Protein AF-A0A8C6UWL5-F1 (afdb_monomer_lite)

Sequence (274 aa):
MFKSWIAEKDANSVTSSLRKSNLDKRLLELFPPSKQSADHFCKFFTEAGLKELADFLRVQQSLGTRKELQKELQERLDQNMPIKEIVAYVKEEMKRNQLQEPVVMGLLWTCLMNAVEWNKKEELVAEQALKHLKHYAPLLAVFSSQGQSELGLLLKVQDYCYDNIHFIKAFSKIVVLFYKADVLSEEAILKWYKEAHSAKGKSIFLEQMSKFVEWLQNAEEAEETWLAAFSLLSSSETVHRLLGLSLFQSVVSCTVQLLHLPLPPVQLPNRRAH

InterPro domains:
  IPR003307 W2 domain [PF02020] (150-224)
  IPR003307 W2 domain [PS51363] (59-226)
  IPR003307 W2 domain [SM00515] (137-222)
  IPR016024 Armadillo-type fold [SSF48371] (66-220)
  IPR043510 5MP1/2, W2 domain [cd11560] (29-221)
  IPR051245 eIF5-mimic translation initiation regulator [PTHR14208] (1-224)
  IPR057397 5MP1/2-like, HEAT domain [PF25504] (1-65)

Structure (mmCIF, N/CA/C/O backbone):
data_AF-A0A8C6UWL5-F1
#
_entry.id   AF-A0A8C6UWL5-F1
#
loop_
_atom_site.group_PDB
_atom_site.id
_atom_site.type_symbol
_atom_site.label_atom_id
_atom_site.label_alt_id
_atom_site.label_comp_id
_atom_site.label_asym_id
_atom_site.label_entity_id
_atom_site.label_seq_id
_atom_site.pdbx_PDB_ins_code
_atom_site.Cartn_x
_atom_site.Cartn_y
_atom_site.Cartn_z
_atom_site.occupancy
_atom_site.B_iso_or_equiv
_atom_site.auth_seq_id
_atom_site.auth_comp_id
_atom_site.auth_asym_id
_atom_site.auth_atom_id
_atom_site.pdbx_PDB_model_num
ATOM 1 N N . MET A 1 1 ? -17.907 9.052 36.162 1.00 84.50 1 MET A N 1
ATOM 2 C CA . MET A 1 1 ? -16.455 8.796 36.061 1.00 84.50 1 MET A CA 1
ATOM 3 C C . MET A 1 1 ? -15.877 9.342 34.756 1.00 84.50 1 MET A C 1
ATOM 5 O O . MET A 1 1 ? -15.253 10.386 34.835 1.00 84.50 1 MET A O 1
ATOM 9 N N . PHE A 1 2 ? -16.136 8.759 33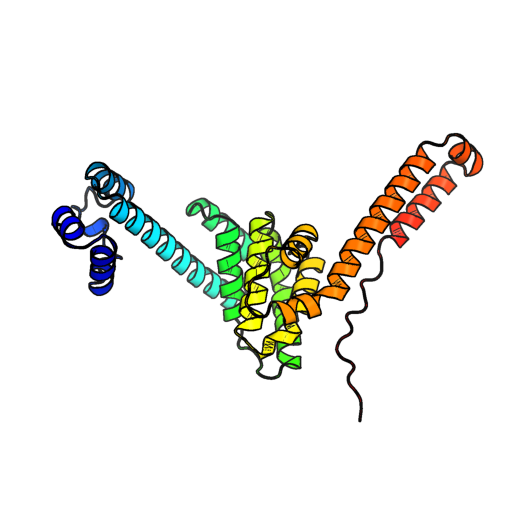.572 1.00 88.25 2 PHE A N 1
ATOM 10 C CA . PHE A 1 2 ? -15.529 9.252 32.316 1.00 88.25 2 PHE A CA 1
ATOM 11 C C . PHE A 1 2 ? -15.804 10.734 32.012 1.00 88.25 2 PHE A C 1
ATOM 13 O O . PHE A 1 2 ? -14.875 11.444 31.654 1.00 88.25 2 PHE A O 1
ATOM 20 N N . LYS A 1 3 ? -17.034 11.224 32.238 1.00 87.38 3 LYS A N 1
ATOM 21 C CA . LYS A 1 3 ? -17.360 12.660 32.116 1.00 87.38 3 LYS A CA 1
ATOM 22 C C . LYS A 1 3 ? -16.456 13.546 32.979 1.00 87.38 3 LYS A C 1
ATOM 24 O O . LYS A 1 3 ? -15.891 14.506 32.479 1.00 87.38 3 LYS A O 1
ATOM 29 N N . SER A 1 4 ? -16.309 13.193 34.256 1.00 88.50 4 SER A N 1
ATOM 30 C CA . SER A 1 4 ? -15.476 13.927 35.215 1.00 88.50 4 SER A CA 1
ATOM 31 C C . SER A 1 4 ? -14.000 13.894 34.816 1.00 88.50 4 SER A C 1
ATOM 33 O O . SER A 1 4 ? -13.352 14.928 34.811 1.00 88.50 4 SER A O 1
ATOM 35 N N . TRP A 1 5 ? -13.490 12.735 34.388 1.00 90.00 5 TRP A N 1
ATOM 36 C CA . TRP A 1 5 ? -12.096 12.608 33.955 1.00 90.00 5 TRP A CA 1
ATOM 37 C C . TRP A 1 5 ? -11.809 13.458 32.709 1.00 90.00 5 TRP A C 1
ATOM 39 O O . TRP A 1 5 ? -10.829 14.196 32.688 1.00 90.00 5 TRP A O 1
ATOM 49 N N . ILE A 1 6 ? -12.669 13.409 31.685 1.00 89.56 6 ILE A N 1
ATOM 50 C CA . ILE A 1 6 ? -12.475 14.239 30.486 1.00 89.56 6 ILE A CA 1
ATOM 51 C C . ILE A 1 6 ? -12.557 15.732 30.830 1.00 89.56 6 ILE A C 1
ATOM 53 O O . ILE A 1 6 ? -11.780 16.502 30.281 1.00 89.56 6 ILE A O 1
ATOM 57 N N . ALA A 1 7 ? -13.436 16.132 31.753 1.00 88.06 7 ALA A N 1
ATOM 58 C CA . ALA A 1 7 ? -13.541 17.523 32.193 1.00 88.06 7 ALA A CA 1
ATOM 59 C C . ALA A 1 7 ? -12.308 18.014 32.979 1.00 88.06 7 ALA A C 1
ATOM 61 O O . ALA A 1 7 ? -11.938 19.176 32.861 1.00 88.06 7 ALA A O 1
ATOM 62 N N . GLU A 1 8 ? -11.678 17.150 33.780 1.00 90.69 8 GLU A N 1
ATOM 63 C CA . GLU A 1 8 ? -10.485 17.490 34.575 1.00 90.69 8 GLU A CA 1
ATOM 64 C C . GLU A 1 8 ? -9.177 17.424 33.777 1.00 90.69 8 GLU A C 1
ATOM 66 O O . GLU A 1 8 ? -8.206 18.102 34.112 1.00 90.69 8 GLU A O 1
ATOM 71 N N . LYS A 1 9 ? -9.124 16.563 32.758 1.00 89.44 9 LYS A N 1
ATOM 72 C CA . LYS A 1 9 ? -7.965 16.389 31.880 1.00 89.44 9 LYS A CA 1
ATOM 73 C C . LYS A 1 9 ? -8.399 16.559 30.430 1.00 89.44 9 LYS A C 1
ATOM 75 O O . LYS A 1 9 ? -8.623 17.674 29.982 1.00 89.44 9 LYS A O 1
ATOM 80 N N . ASP A 1 10 ? -8.505 15.449 29.708 1.00 88.81 10 ASP A N 1
ATOM 81 C CA . ASP A 1 10 ? -8.926 15.390 28.316 1.00 88.81 10 ASP A CA 1
ATOM 82 C C . ASP A 1 10 ? -9.204 13.926 27.908 1.00 88.81 10 ASP A C 1
ATOM 84 O O . ASP A 1 10 ? -8.913 12.970 28.643 1.00 88.81 10 ASP A O 1
ATOM 88 N N . ALA A 1 11 ? -9.748 13.734 26.705 1.00 86.69 11 ALA A N 1
ATOM 89 C CA . ALA A 1 11 ? -10.053 12.414 26.153 1.00 86.69 11 ALA A CA 1
ATOM 90 C C . ALA A 1 11 ? -8.805 11.546 25.872 1.00 86.69 11 ALA A C 1
ATOM 92 O O . ALA A 1 11 ? -8.859 10.315 25.991 1.00 86.69 11 ALA A O 1
ATOM 93 N N . ASN A 1 12 ? -7.660 12.150 25.543 1.00 89.06 12 ASN A N 1
ATOM 94 C CA . ASN A 1 12 ? -6.408 11.426 25.307 1.00 89.06 12 ASN A CA 1
ATOM 95 C C . ASN A 1 12 ? -5.867 10.814 26.603 1.00 89.06 12 ASN A C 1
ATOM 97 O O . ASN A 1 12 ? -5.362 9.688 26.579 1.00 89.06 12 ASN A O 1
ATOM 101 N N . SER A 1 13 ? -6.024 11.488 27.746 1.00 92.44 13 SER A N 1
ATOM 102 C CA . SER A 1 13 ? -5.675 10.939 29.059 1.00 92.44 13 SER A CA 1
ATOM 103 C C . SER A 1 13 ? -6.498 9.688 29.382 1.00 92.44 13 SER A C 1
ATOM 105 O O . SER A 1 13 ? -5.942 8.734 29.938 1.00 92.44 13 SER A O 1
ATOM 107 N N . VAL A 1 14 ? -7.785 9.660 29.019 1.00 89.81 14 VAL A N 1
ATOM 108 C CA . VAL A 1 14 ? -8.668 8.501 29.238 1.00 89.81 14 VAL A CA 1
ATOM 109 C C . VAL A 1 14 ? -8.276 7.346 28.320 1.00 89.81 14 VAL A C 1
ATOM 111 O O . VAL A 1 14 ? -7.972 6.256 28.801 1.00 89.81 14 VAL A O 1
ATOM 114 N N . THR A 1 15 ? -8.206 7.579 27.007 1.00 89.00 15 THR A N 1
ATOM 115 C CA . THR A 1 15 ? -7.862 6.528 26.028 1.00 89.00 15 THR A CA 1
ATOM 116 C C . THR A 1 15 ? -6.455 5.965 26.245 1.00 89.00 15 THR A C 1
ATOM 118 O O . THR A 1 15 ? -6.226 4.767 26.086 1.00 89.00 15 THR A O 1
ATOM 121 N N . SER A 1 16 ? -5.501 6.792 26.678 1.00 90.00 16 SER A N 1
ATOM 122 C CA . SER A 1 16 ? -4.154 6.336 27.043 1.00 90.00 16 SER A CA 1
ATOM 123 C C . SER A 1 16 ? -4.149 5.476 28.303 1.00 90.00 16 SER A C 1
ATOM 125 O O . SER A 1 16 ? -3.426 4.485 28.357 1.00 90.00 16 SER A O 1
ATOM 127 N N . SER A 1 17 ? -4.973 5.809 29.297 1.00 91.81 17 SER A N 1
ATOM 128 C CA . SER A 1 17 ? -5.111 4.996 30.510 1.00 91.81 17 SER A CA 1
ATOM 129 C C . SER A 1 17 ? -5.780 3.654 30.219 1.00 91.81 17 SER A C 1
ATOM 131 O O . SER A 1 17 ? -5.303 2.634 30.705 1.00 91.81 17 SER A O 1
ATOM 133 N N . LEU A 1 18 ? -6.808 3.638 29.362 1.00 89.88 18 LEU A N 1
ATOM 134 C CA . LEU A 1 18 ? -7.475 2.414 28.901 1.00 89.88 18 LEU A CA 1
ATOM 135 C C . LEU A 1 18 ? -6.513 1.467 28.171 1.00 89.88 18 LEU A C 1
ATOM 137 O O . LEU A 1 18 ? -6.552 0.261 28.397 1.00 89.88 18 LEU A O 1
ATOM 141 N N . ARG A 1 19 ? -5.611 2.010 27.343 1.00 89.44 19 ARG A N 1
ATOM 142 C CA . ARG A 1 19 ? -4.540 1.226 26.705 1.00 89.44 19 ARG A CA 1
ATOM 143 C C . ARG A 1 19 ? -3.552 0.666 27.725 1.00 89.44 19 ARG A C 1
ATOM 145 O O . ARG A 1 19 ? -3.230 -0.515 27.680 1.00 89.44 19 ARG A O 1
ATOM 152 N N . LYS A 1 20 ? -3.093 1.487 28.677 1.00 91.56 20 LYS A N 1
ATOM 153 C CA . LYS A 1 20 ? -2.148 1.053 29.726 1.00 91.56 20 LYS A CA 1
ATOM 154 C C . LYS A 1 20 ? -2.711 -0.065 30.606 1.00 91.56 20 LYS A C 1
ATOM 156 O O . LYS A 1 20 ? -1.945 -0.893 31.084 1.00 91.56 20 LYS A O 1
ATOM 161 N N . SER A 1 21 ? -4.025 -0.095 30.810 1.00 89.69 21 SER A N 1
ATOM 162 C CA . SER A 1 21 ? -4.706 -1.137 31.582 1.00 89.69 21 SER A CA 1
ATOM 163 C C . SER A 1 21 ? -5.197 -2.324 30.745 1.00 89.69 21 SER A C 1
ATOM 165 O O . SER A 1 21 ? -5.854 -3.204 31.297 1.00 89.69 21 SER A O 1
ATOM 167 N N . ASN A 1 22 ? -4.888 -2.383 29.441 1.00 85.62 22 ASN A N 1
ATOM 168 C CA . ASN A 1 22 ? -5.392 -3.393 28.496 1.00 85.62 22 ASN A CA 1
ATOM 169 C C . ASN A 1 22 ? -6.934 -3.488 28.429 1.00 85.62 22 ASN A C 1
ATOM 171 O O . ASN A 1 22 ? -7.488 -4.529 28.065 1.00 85.62 22 ASN A O 1
ATOM 175 N N . LEU A 1 23 ? -7.644 -2.415 28.793 1.00 87.69 23 LEU A N 1
ATOM 176 C CA . LEU A 1 23 ? -9.106 -2.332 28.697 1.00 87.69 23 LEU A CA 1
ATOM 177 C C . LEU A 1 23 ? -9.578 -1.844 27.324 1.00 87.69 23 LEU A C 1
ATOM 179 O O . LEU A 1 23 ? -10.746 -2.006 26.988 1.00 87.69 23 LEU A O 1
ATOM 183 N N . ASP A 1 24 ? -8.681 -1.292 26.512 1.00 85.31 24 ASP A N 1
ATOM 184 C CA . ASP A 1 24 ? -8.927 -0.868 25.131 1.00 85.31 24 ASP A CA 1
ATOM 185 C C . ASP A 1 24 ? -9.473 -1.991 24.232 1.00 85.31 24 ASP A C 1
ATOM 187 O O . ASP A 1 24 ? -10.304 -1.735 23.363 1.00 85.31 24 ASP A O 1
ATOM 191 N N . LYS A 1 25 ? -9.074 -3.242 24.485 1.00 83.81 25 LYS A N 1
ATOM 192 C CA . LYS A 1 25 ? -9.569 -4.431 23.765 1.00 83.81 25 LYS A CA 1
ATOM 193 C C . LYS A 1 25 ? -10.866 -5.008 24.333 1.00 83.81 25 LYS A C 1
ATOM 195 O O . LYS A 1 25 ? -11.489 -5.853 23.702 1.00 83.81 25 LYS A O 1
ATOM 200 N N . ARG A 1 26 ? -11.255 -4.572 25.532 1.00 87.19 26 ARG A N 1
ATOM 201 C CA . ARG A 1 26 ? -12.367 -5.118 26.328 1.00 87.19 26 ARG A CA 1
ATOM 202 C C . ARG A 1 26 ? -13.404 -4.044 26.656 1.00 87.19 26 ARG A C 1
ATOM 204 O O . ARG A 1 26 ? -14.172 -4.183 27.598 1.00 87.19 26 ARG A O 1
ATOM 211 N N . LEU A 1 27 ? -13.450 -2.962 25.876 1.00 87.06 27 LEU A N 1
ATOM 212 C CA . LEU A 1 27 ? -14.331 -1.815 26.126 1.00 87.06 27 LEU A CA 1
ATOM 213 C C . LEU A 1 27 ? -15.808 -2.199 26.196 1.00 87.06 27 LEU A C 1
ATOM 215 O O . LEU A 1 27 ? -16.560 -1.620 26.976 1.00 87.06 27 LEU A O 1
ATOM 219 N N . LEU A 1 28 ? -16.226 -3.187 25.403 1.00 89.38 28 LEU A N 1
ATOM 220 C CA . LEU A 1 28 ? -17.602 -3.673 25.434 1.00 89.38 28 LEU A CA 1
ATOM 221 C C . LEU A 1 28 ? -17.953 -4.313 26.784 1.00 89.38 28 LEU A C 1
ATOM 223 O O . LEU A 1 28 ? -19.100 -4.222 27.206 1.00 89.38 28 LEU A O 1
ATOM 227 N N . GLU A 1 29 ? -16.973 -4.859 27.508 1.00 90.69 29 GLU A N 1
ATOM 228 C CA . GLU A 1 29 ? -17.169 -5.484 28.821 1.00 90.69 29 GLU A CA 1
ATOM 229 C C . GLU A 1 29 ? -17.483 -4.487 29.941 1.00 90.69 29 GLU A C 1
ATOM 231 O O . GLU A 1 29 ? -17.875 -4.886 31.034 1.00 90.69 29 GLU A O 1
ATOM 236 N N . LEU A 1 30 ? -17.384 -3.181 29.664 1.00 86.94 30 LEU A N 1
ATOM 237 C CA . LEU A 1 30 ? -17.896 -2.138 30.555 1.00 86.94 30 LEU A CA 1
ATOM 238 C C . LEU A 1 30 ? -19.431 -2.171 30.668 1.00 86.94 30 LEU A C 1
ATOM 240 O O . LEU A 1 30 ? -19.990 -1.550 31.573 1.00 86.94 30 LEU A O 1
ATOM 244 N N . PHE A 1 31 ? -20.112 -2.878 29.760 1.00 89.38 31 PHE A N 1
ATOM 245 C CA . PHE A 1 31 ? -21.557 -3.082 29.776 1.00 89.38 31 PHE A CA 1
ATOM 246 C C . PHE A 1 31 ? -21.935 -4.511 30.193 1.00 89.38 31 PHE A C 1
ATOM 248 O O . PHE A 1 31 ? -21.167 -5.454 29.975 1.00 89.38 31 PHE A O 1
ATOM 255 N N . PRO A 1 32 ? -23.154 -4.709 30.734 1.00 90.12 32 PRO A N 1
ATOM 256 C CA . PRO A 1 32 ? -23.702 -6.043 30.968 1.00 90.12 32 PRO A CA 1
ATOM 257 C C . PRO A 1 32 ? -23.708 -6.890 29.683 1.00 90.12 32 PRO A C 1
ATOM 259 O O . PRO A 1 32 ? -23.939 -6.318 28.615 1.00 90.12 32 PRO A O 1
ATOM 262 N N . PRO A 1 33 ? -23.555 -8.230 29.762 1.00 88.19 33 PRO A N 1
ATOM 263 C CA . PRO A 1 33 ? -23.473 -9.125 28.597 1.00 88.19 33 PRO A CA 1
ATOM 264 C C . PRO A 1 33 ? -24.571 -8.920 27.544 1.00 88.19 33 PRO A C 1
ATOM 266 O O . PRO A 1 33 ? -24.305 -8.966 26.348 1.00 88.19 33 PRO A O 1
ATOM 269 N N . SER A 1 34 ? -25.796 -8.599 27.972 1.00 89.94 34 SER A N 1
ATOM 270 C CA . SER A 1 34 ? -26.941 -8.341 27.086 1.00 89.94 34 SER A CA 1
ATOM 271 C C . SER A 1 34 ? -26.830 -7.065 26.239 1.00 89.94 34 SER A C 1
ATOM 273 O O . SER A 1 34 ? -27.659 -6.844 25.360 1.00 89.94 34 SER A O 1
ATOM 275 N N . LYS A 1 35 ? -25.837 -6.207 26.504 1.00 89.69 35 LYS A N 1
ATOM 276 C CA . LYS A 1 35 ? -25.644 -4.893 25.868 1.00 89.69 35 LYS A CA 1
ATOM 277 C C . LYS A 1 35 ? -24.226 -4.680 25.325 1.00 89.69 35 LYS A C 1
ATOM 279 O O . LYS A 1 35 ? -23.860 -3.551 24.995 1.00 89.69 35 LYS A O 1
ATOM 284 N N . GLN A 1 36 ? -23.423 -5.740 25.222 1.00 89.88 36 GLN A N 1
ATOM 285 C CA . GLN A 1 36 ? -22.050 -5.681 24.710 1.00 89.88 36 GLN A CA 1
ATOM 286 C C . GLN A 1 36 ? -22.024 -5.642 23.176 1.00 89.88 36 GLN A C 1
ATOM 288 O O . GLN A 1 36 ? -21.514 -6.546 22.522 1.00 89.88 36 GLN A O 1
ATOM 293 N N . SER A 1 37 ? -22.590 -4.590 22.586 1.00 89.56 37 SER A N 1
ATOM 294 C CA . SER A 1 37 ? -22.512 -4.344 21.146 1.00 89.56 37 SER A CA 1
ATOM 295 C C . SER A 1 37 ? -21.848 -3.005 20.851 1.00 89.56 37 SER A C 1
ATOM 297 O O . SER A 1 37 ? -21.982 -2.040 21.611 1.00 89.56 37 SER A O 1
ATOM 299 N N . ALA A 1 38 ? -21.134 -2.945 19.725 1.00 87.62 38 ALA A N 1
ATOM 300 C CA . ALA A 1 38 ? -20.483 -1.721 19.267 1.00 87.62 38 ALA A CA 1
ATOM 301 C C . ALA A 1 38 ? -21.493 -0.585 19.078 1.00 87.62 38 ALA A C 1
ATOM 303 O O . ALA A 1 38 ? -21.241 0.544 19.494 1.00 87.62 38 ALA A O 1
ATOM 304 N N . ASP A 1 39 ? -22.663 -0.910 18.526 1.00 90.19 39 ASP A N 1
ATOM 305 C CA . ASP A 1 39 ? -23.747 0.044 18.316 1.00 90.19 39 ASP A CA 1
ATOM 306 C C . ASP A 1 39 ? -24.284 0.597 19.630 1.00 90.19 39 ASP A C 1
ATOM 308 O O . ASP A 1 39 ? -24.459 1.809 19.756 1.00 90.19 39 ASP A O 1
ATOM 312 N N . HIS A 1 40 ? -24.517 -0.264 20.625 1.00 92.12 40 HIS A N 1
ATOM 313 C CA . HIS A 1 40 ? -24.983 0.180 21.933 1.00 92.12 40 HIS A CA 1
ATOM 314 C C . HIS A 1 40 ? -23.937 1.064 22.617 1.00 92.12 40 HIS A C 1
ATOM 316 O O . HIS A 1 40 ? -24.275 2.144 23.097 1.00 92.12 40 HIS A O 1
ATOM 322 N N . PHE A 1 41 ? -22.666 0.648 22.609 1.00 92.81 41 PHE A N 1
ATOM 323 C CA . PHE A 1 41 ? -21.564 1.435 23.162 1.00 92.81 41 PHE A CA 1
ATOM 324 C C . PHE A 1 41 ? -21.485 2.815 22.496 1.00 92.81 41 PHE A C 1
ATOM 326 O O . PHE A 1 41 ? -21.462 3.837 23.183 1.00 92.81 41 PHE A O 1
ATOM 333 N N . CYS A 1 42 ? -21.483 2.857 21.159 1.00 91.75 42 CYS A N 1
ATOM 334 C CA . CYS A 1 42 ? -21.381 4.103 20.408 1.00 91.75 42 CYS A CA 1
ATOM 335 C C . CYS A 1 42 ? -22.567 5.027 20.684 1.00 91.75 42 CYS A C 1
ATOM 337 O O . CYS A 1 42 ? -22.351 6.212 20.930 1.00 91.75 42 CYS A O 1
ATOM 339 N N . LYS A 1 43 ? -23.799 4.502 20.680 1.00 93.56 43 LYS A N 1
ATOM 340 C CA . LYS A 1 43 ? -25.004 5.288 20.983 1.00 93.56 43 LYS A CA 1
ATOM 341 C C . LYS A 1 43 ? -24.950 5.850 22.399 1.00 93.56 43 LYS A C 1
ATOM 343 O O . LYS A 1 43 ? -25.024 7.063 22.564 1.00 93.56 43 LYS A O 1
ATOM 348 N N . PHE A 1 44 ? -24.697 4.997 23.392 1.00 93.50 44 PHE A N 1
ATOM 349 C CA . PHE A 1 44 ? -24.649 5.388 24.800 1.00 93.50 44 PHE A CA 1
ATOM 350 C C . PHE A 1 44 ? -23.633 6.505 25.066 1.00 93.50 44 PHE A C 1
ATOM 352 O O . PHE A 1 44 ? -23.961 7.516 25.685 1.00 93.50 44 PHE A O 1
ATOM 359 N N . PHE A 1 45 ? -22.392 6.348 24.591 1.00 92.19 45 PHE A N 1
ATOM 360 C CA . PHE A 1 45 ? -21.352 7.351 24.820 1.00 92.19 45 PHE A CA 1
ATOM 361 C C . PHE A 1 45 ? -21.570 8.624 23.993 1.00 92.19 45 PHE A C 1
ATOM 363 O O . PHE A 1 45 ? -21.291 9.712 24.491 1.00 92.19 45 PHE A O 1
ATOM 370 N N . THR A 1 46 ? -22.134 8.527 22.785 1.00 93.31 46 THR A N 1
ATOM 371 C CA . THR A 1 46 ? -22.469 9.710 21.971 1.00 93.31 46 THR A CA 1
ATOM 372 C C . THR A 1 46 ? -23.587 10.535 22.609 1.00 93.31 46 THR A C 1
ATOM 374 O O . THR A 1 46 ? -23.426 11.740 22.780 1.00 93.31 46 THR A O 1
ATOM 377 N N . GLU A 1 47 ? -24.679 9.896 23.035 1.00 94.12 47 GLU A N 1
ATOM 378 C CA . GLU A 1 47 ? -25.800 10.548 23.735 1.00 94.12 47 GLU A CA 1
ATOM 379 C C . GLU A 1 47 ? -25.366 11.142 25.081 1.00 94.12 47 GLU A C 1
ATOM 381 O O . GLU A 1 47 ? -25.872 12.174 25.519 1.00 94.12 47 GLU A O 1
ATOM 386 N N . ALA A 1 48 ? -24.368 10.534 25.723 1.00 90.88 48 ALA A N 1
ATOM 387 C CA . ALA A 1 48 ? -23.761 11.071 26.928 1.00 90.88 48 ALA A CA 1
ATOM 388 C C . ALA A 1 48 ? -22.835 12.279 26.676 1.00 90.88 48 ALA A C 1
ATOM 390 O O . ALA A 1 48 ? -22.363 12.852 27.657 1.00 90.88 48 ALA A O 1
ATOM 391 N N . GLY A 1 49 ? -22.572 12.683 25.429 1.00 90.00 49 GLY A N 1
ATOM 392 C CA . GLY A 1 49 ? -21.643 13.770 25.094 1.00 90.00 49 GLY A CA 1
ATOM 393 C C . GLY A 1 49 ? -20.164 13.369 25.164 1.00 90.00 49 GLY A C 1
ATOM 394 O O . GLY A 1 49 ? -19.316 14.213 25.412 1.00 90.00 49 GLY A O 1
ATOM 395 N N . LEU A 1 50 ? -19.861 12.079 25.000 1.00 90.50 50 LEU A N 1
ATOM 396 C CA . LEU A 1 50 ? -18.519 11.483 25.055 1.00 90.50 50 LEU A CA 1
ATOM 397 C C . LEU A 1 50 ? -18.186 10.795 23.721 1.00 90.50 50 LEU A C 1
ATOM 399 O O . LEU A 1 50 ? -17.830 9.611 23.679 1.00 90.50 50 LEU A O 1
ATOM 403 N N . LYS A 1 51 ? -18.359 11.518 22.610 1.00 90.94 51 LYS A N 1
ATOM 404 C CA . LYS A 1 51 ? -18.181 10.982 21.251 1.00 90.94 51 LYS A CA 1
ATOM 405 C C . LYS A 1 51 ? -16.770 10.426 21.029 1.00 90.94 51 LYS A C 1
ATOM 407 O O . LYS A 1 51 ? -16.609 9.424 20.341 1.00 90.94 51 LYS A O 1
ATOM 412 N N . GLU A 1 52 ? -15.766 10.996 21.682 1.00 89.88 52 GLU A N 1
ATOM 413 C CA . GLU A 1 52 ? -14.365 10.584 21.605 1.00 89.88 52 GLU A CA 1
ATOM 414 C C . GLU A 1 52 ? -14.166 9.121 22.025 1.00 89.88 52 GLU A C 1
ATOM 416 O O . GLU A 1 52 ? -13.327 8.423 21.459 1.00 89.88 52 GLU A O 1
ATOM 421 N N . LEU A 1 53 ? -14.955 8.624 22.986 1.00 90.25 53 LEU A N 1
ATOM 422 C CA . LEU A 1 53 ? -14.910 7.218 23.398 1.00 90.25 53 LEU A CA 1
ATOM 423 C C . LEU A 1 53 ? -15.585 6.297 22.377 1.00 90.25 53 LEU A C 1
ATOM 425 O O . LEU A 1 53 ? -15.097 5.190 22.142 1.00 90.25 53 LEU A O 1
ATOM 429 N N . ALA A 1 54 ? -16.677 6.744 21.754 1.00 90.25 54 ALA A N 1
ATOM 430 C CA . ALA A 1 54 ? -17.323 6.009 20.669 1.00 90.25 54 ALA A CA 1
ATOM 431 C C . ALA A 1 54 ? -16.394 5.899 19.447 1.00 90.25 54 ALA A C 1
ATOM 433 O O . ALA A 1 54 ? -16.207 4.812 18.897 1.00 90.25 54 ALA A O 1
ATOM 434 N N . ASP A 1 55 ? -15.747 7.003 19.073 1.00 90.44 55 ASP A N 1
ATOM 435 C CA . ASP A 1 55 ? -14.767 7.040 17.989 1.00 90.44 55 ASP A CA 1
ATOM 436 C C . ASP A 1 55 ? -13.535 6.186 18.329 1.00 90.44 55 ASP A C 1
ATOM 438 O O . ASP A 1 55 ? -13.058 5.426 17.484 1.00 90.44 55 ASP A O 1
ATOM 442 N N . PHE A 1 56 ? -13.072 6.209 19.585 1.00 89.88 56 PHE A N 1
ATOM 443 C CA . PHE A 1 56 ? -11.990 5.340 20.050 1.00 89.88 56 PHE A CA 1
ATOM 444 C C . PHE A 1 56 ? -12.316 3.851 19.876 1.00 89.88 56 PHE A C 1
ATOM 446 O O . PHE A 1 56 ? -11.481 3.116 19.346 1.00 89.88 56 PHE A O 1
ATOM 453 N N . LEU A 1 57 ? -13.520 3.402 20.256 1.00 89.75 57 LEU A N 1
ATOM 454 C CA . LEU A 1 57 ? -13.939 2.010 20.056 1.00 89.75 57 LEU A CA 1
ATOM 455 C C . LEU A 1 57 ? -13.933 1.630 18.569 1.00 89.75 57 LEU A C 1
ATOM 457 O O . LEU A 1 57 ? -13.396 0.583 18.212 1.00 89.75 57 LEU A O 1
ATOM 461 N N . ARG A 1 58 ? -14.500 2.477 17.700 1.00 87.38 58 ARG A N 1
ATOM 462 C CA . ARG A 1 58 ? -14.541 2.227 16.247 1.00 87.38 58 ARG A CA 1
ATOM 463 C C . ARG A 1 58 ? -13.141 2.095 15.659 1.00 87.38 58 ARG A C 1
ATOM 465 O O . ARG A 1 58 ? -12.881 1.185 14.873 1.00 87.38 58 ARG A O 1
ATOM 472 N N . VAL A 1 59 ? -12.223 2.967 16.079 1.00 87.50 59 VAL A N 1
ATOM 473 C CA . VAL A 1 59 ? -10.811 2.887 15.691 1.00 87.50 59 VAL A CA 1
ATOM 474 C C . VAL A 1 59 ? -10.188 1.582 16.190 1.00 87.50 59 VAL A C 1
ATOM 476 O O . VAL A 1 59 ? -9.539 0.897 15.405 1.00 87.50 59 VAL A O 1
ATOM 479 N N . GLN A 1 60 ? -10.411 1.191 17.450 1.00 86.81 60 GLN A N 1
ATOM 480 C CA . GLN A 1 60 ? -9.883 -0.069 17.992 1.00 86.81 60 GLN A CA 1
ATOM 481 C C . GLN A 1 60 ? -10.403 -1.298 17.241 1.00 86.81 60 GLN A C 1
ATOM 483 O O . GLN A 1 60 ? -9.613 -2.176 16.897 1.00 86.81 60 GLN A O 1
ATOM 488 N N . GLN A 1 61 ? -11.696 -1.348 16.922 1.00 85.69 61 GLN A N 1
ATOM 489 C CA . GLN A 1 61 ? -12.270 -2.440 16.134 1.00 85.69 61 GLN A CA 1
ATOM 490 C C . GLN A 1 61 ? -11.668 -2.495 14.732 1.00 85.69 61 GLN A C 1
ATOM 492 O O . GLN A 1 61 ? -11.195 -3.550 14.317 1.00 85.69 61 GLN A O 1
ATOM 497 N N . SER A 1 62 ? -11.588 -1.354 14.036 1.00 85.25 62 SER A N 1
ATOM 498 C CA . SER A 1 62 ? -10.957 -1.310 12.715 1.00 85.25 62 SER A CA 1
ATOM 499 C C . SER A 1 62 ? -9.494 -1.758 12.761 1.00 85.25 62 SER A C 1
ATOM 501 O O . SER A 1 62 ? -9.048 -2.427 11.831 1.00 85.25 62 SER A O 1
ATOM 503 N N . LEU A 1 63 ? -8.741 -1.402 13.806 1.00 85.38 63 LEU A N 1
ATOM 504 C CA . LEU A 1 63 ? -7.358 -1.847 13.983 1.00 85.38 63 LEU A CA 1
ATOM 505 C C . LEU A 1 63 ? -7.274 -3.356 14.238 1.00 85.38 63 LEU A C 1
ATOM 507 O O . LEU A 1 63 ? -6.422 -4.016 13.647 1.00 85.38 63 LEU A O 1
ATOM 511 N N . GLY A 1 64 ? -8.163 -3.898 15.075 1.00 86.62 64 GLY A N 1
ATOM 512 C CA . GLY A 1 64 ? -8.263 -5.333 15.340 1.00 86.62 64 GLY A CA 1
ATOM 513 C C . GLY A 1 64 ? -8.527 -6.130 14.065 1.00 86.62 64 GLY A C 1
ATOM 514 O O . GLY A 1 64 ? -7.752 -7.023 13.735 1.00 86.62 64 GLY A O 1
ATOM 515 N N . THR A 1 65 ? -9.543 -5.737 13.295 1.00 86.81 65 THR A N 1
ATOM 516 C CA . THR A 1 65 ? -9.874 -6.366 12.010 1.00 86.81 65 THR A CA 1
ATOM 517 C C . THR A 1 65 ? -8.711 -6.316 11.024 1.00 86.81 65 THR A C 1
ATOM 519 O O . THR A 1 65 ? -8.381 -7.324 10.409 1.00 86.81 65 THR A O 1
ATOM 522 N N . ARG A 1 66 ? -8.044 -5.161 10.883 1.00 89.00 66 ARG A N 1
ATOM 523 C CA . ARG A 1 66 ? -6.881 -5.030 9.988 1.00 89.00 66 ARG A CA 1
ATOM 524 C C . ARG A 1 66 ? -5.727 -5.935 10.412 1.00 89.00 66 ARG A C 1
ATOM 526 O O . ARG A 1 66 ? -5.068 -6.502 9.549 1.00 89.00 66 ARG A O 1
ATOM 533 N N . LYS A 1 67 ? -5.482 -6.062 11.718 1.00 89.88 67 LYS A N 1
ATOM 534 C CA . LYS A 1 67 ? -4.415 -6.911 12.255 1.00 89.88 67 LYS A CA 1
ATOM 535 C C . LYS A 1 67 ? -4.701 -8.395 12.029 1.00 89.88 67 LYS A C 1
ATOM 537 O O . LYS A 1 67 ? -3.781 -9.119 11.661 1.00 89.88 67 LYS A O 1
ATOM 542 N N . GLU A 1 68 ? -5.944 -8.830 12.221 1.00 90.81 68 GLU A N 1
ATOM 543 C CA . GLU A 1 68 ? -6.328 -10.217 11.940 1.00 90.81 68 GLU A CA 1
ATOM 544 C C . GLU A 1 68 ? -6.227 -10.516 10.443 1.00 90.81 68 GLU A C 1
ATOM 546 O O . GLU A 1 68 ? -5.555 -11.466 10.054 1.00 90.81 68 GLU A O 1
ATOM 551 N N . LEU A 1 69 ? -6.760 -9.630 9.593 1.00 91.81 69 LEU A N 1
ATOM 552 C CA . LEU A 1 69 ? -6.635 -9.758 8.142 1.00 91.81 69 LEU A CA 1
ATOM 553 C C . LEU A 1 69 ? -5.170 -9.837 7.698 1.00 91.81 69 LEU A C 1
ATOM 555 O O . LEU A 1 69 ? -4.829 -10.653 6.850 1.00 91.81 69 LEU A O 1
ATOM 559 N N . GLN A 1 70 ? -4.297 -9.006 8.271 1.00 92.81 70 GLN A N 1
ATOM 560 C CA . GLN A 1 70 ? -2.866 -9.033 7.976 1.00 92.81 70 GLN A CA 1
ATOM 561 C C . GLN A 1 70 ? -2.236 -10.386 8.329 1.00 92.81 70 GLN A C 1
ATOM 563 O O . GLN A 1 70 ? -1.463 -10.924 7.541 1.00 92.81 70 GLN A O 1
ATOM 568 N N . LYS A 1 71 ? -2.564 -10.940 9.500 1.00 93.69 71 LYS A N 1
ATOM 569 C CA . LYS A 1 71 ? -2.064 -12.244 9.947 1.00 93.69 71 LYS A CA 1
ATOM 570 C C . LYS A 1 71 ? -2.528 -13.359 9.007 1.00 93.69 71 LYS A C 1
ATOM 572 O O . LYS A 1 71 ? -1.713 -14.125 8.510 1.00 93.69 71 LYS A O 1
ATOM 577 N N . GLU A 1 72 ? -3.818 -13.391 8.707 1.00 94.00 72 GLU A N 1
ATOM 578 C CA . GLU A 1 72 ? -4.424 -14.367 7.803 1.00 94.00 72 GLU A CA 1
ATOM 579 C C . GLU A 1 72 ? -3.902 -14.277 6.360 1.00 94.00 72 GLU A C 1
ATOM 581 O O . GLU A 1 72 ? -3.780 -15.292 5.667 1.00 94.00 72 GLU A O 1
ATOM 586 N N . LEU A 1 73 ? -3.603 -13.064 5.890 1.00 94.31 73 LEU A N 1
ATOM 587 C CA . LEU A 1 73 ? -2.952 -12.835 4.603 1.00 94.31 73 LEU A CA 1
ATOM 588 C C . LEU A 1 73 ? -1.527 -13.378 4.597 1.00 94.31 73 LEU A C 1
ATOM 590 O O . LEU A 1 73 ? -1.144 -14.042 3.637 1.00 94.31 73 LEU A O 1
ATOM 594 N N . GLN A 1 74 ? -0.763 -13.122 5.660 1.00 93.06 74 GLN A N 1
ATOM 595 C CA . GLN A 1 74 ? 0.597 -13.632 5.795 1.00 93.06 74 GLN A CA 1
ATOM 596 C C . GLN A 1 74 ? 0.617 -15.165 5.763 1.00 93.06 74 GLN A C 1
ATOM 598 O O . GLN A 1 74 ? 1.361 -15.739 4.980 1.00 93.06 74 GLN A O 1
ATOM 603 N N . GLU A 1 75 ? -0.271 -15.824 6.513 1.00 94.06 75 GLU A N 1
ATOM 604 C CA . GLU A 1 75 ? -0.380 -17.290 6.523 1.00 94.06 75 GLU A CA 1
ATOM 605 C C . GLU A 1 75 ? -0.661 -17.866 5.122 1.00 94.06 75 GLU A C 1
ATOM 607 O O . GLU A 1 75 ? -0.065 -18.867 4.727 1.00 94.06 75 GLU A O 1
ATOM 612 N N . ARG A 1 76 ? -1.527 -17.217 4.332 1.00 93.69 76 ARG A N 1
ATOM 613 C CA . ARG A 1 76 ? -1.835 -17.644 2.954 1.00 93.69 76 ARG A CA 1
ATOM 614 C C . ARG A 1 76 ? -0.665 -17.429 1.991 1.00 93.69 76 ARG A C 1
ATOM 616 O O . ARG A 1 76 ? -0.471 -18.246 1.090 1.00 93.69 76 ARG A O 1
ATOM 623 N N . LEU A 1 77 ? 0.101 -16.350 2.170 1.00 90.12 77 LEU A N 1
ATOM 624 C CA . LEU A 1 77 ? 1.326 -16.102 1.404 1.00 90.12 77 LEU A CA 1
ATOM 625 C C . LEU A 1 77 ? 2.397 -17.149 1.735 1.00 90.12 77 LEU A C 1
ATOM 627 O O . LEU A 1 77 ? 2.998 -17.707 0.820 1.00 90.12 77 LEU A O 1
ATOM 631 N N . ASP A 1 78 ? 2.574 -17.480 3.014 1.00 90.81 78 ASP A N 1
ATOM 632 C CA . ASP A 1 78 ? 3.544 -18.483 3.474 1.00 90.81 78 ASP A CA 1
ATOM 633 C C . ASP A 1 78 ? 3.191 -19.894 2.960 1.00 90.81 78 ASP A C 1
ATOM 635 O O . ASP A 1 78 ? 4.069 -20.696 2.635 1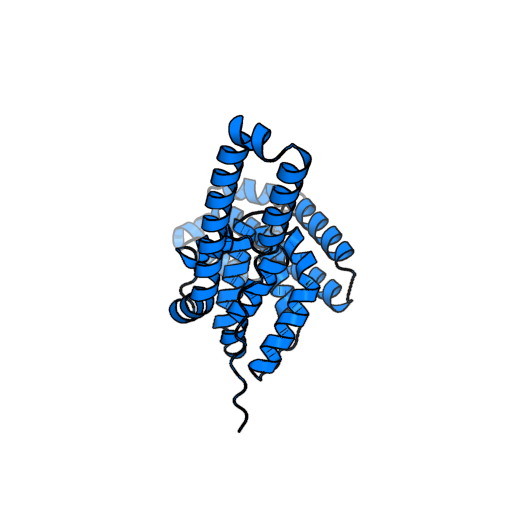.00 90.81 78 ASP A O 1
ATOM 639 N N . GLN A 1 79 ? 1.894 -20.183 2.810 1.00 92.81 79 GLN A N 1
ATOM 640 C CA . GLN A 1 79 ? 1.382 -21.413 2.194 1.00 92.81 79 GLN A CA 1
ATOM 641 C C . GLN A 1 79 ? 1.509 -21.439 0.659 1.00 92.81 79 GLN A C 1
ATOM 643 O O . GLN A 1 79 ? 1.177 -22.451 0.045 1.00 92.81 79 GLN A O 1
ATOM 648 N N . ASN A 1 80 ? 1.997 -20.364 0.027 1.00 89.88 80 ASN A N 1
ATOM 649 C CA . ASN A 1 80 ? 2.066 -20.202 -1.431 1.00 89.88 80 ASN A CA 1
ATOM 650 C C . ASN A 1 80 ? 0.721 -20.469 -2.130 1.00 89.88 80 ASN A C 1
ATOM 652 O O . ASN A 1 80 ? 0.666 -21.090 -3.196 1.00 89.88 80 ASN A O 1
ATOM 656 N N . MET A 1 81 ? -0.373 -20.004 -1.522 1.00 92.88 81 MET A N 1
ATOM 657 C CA . MET A 1 81 ? -1.712 -20.162 -2.085 1.00 92.88 81 MET A CA 1
ATOM 658 C C . MET A 1 81 ? -1.812 -19.503 -3.471 1.00 92.88 81 MET A C 1
ATOM 660 O O . MET A 1 81 ? -1.215 -18.444 -3.699 1.00 92.88 81 MET A O 1
ATOM 664 N N . PRO A 1 82 ? -2.596 -20.064 -4.412 1.00 96.44 82 PRO A N 1
ATOM 665 C CA . PRO A 1 82 ? -2.779 -19.453 -5.722 1.00 96.44 82 PRO A CA 1
ATOM 666 C C . PRO A 1 82 ? -3.312 -18.019 -5.613 1.00 96.44 82 PRO A C 1
ATOM 668 O O . PRO A 1 82 ? -4.273 -17.753 -4.892 1.00 96.44 82 PRO A O 1
ATOM 671 N N . ILE A 1 83 ? -2.755 -17.093 -6.402 1.00 95.94 83 ILE A N 1
ATOM 672 C CA . ILE A 1 83 ? -3.134 -15.666 -6.377 1.00 95.94 83 ILE A CA 1
ATOM 673 C C . ILE A 1 83 ? -4.650 -15.463 -6.515 1.00 95.94 83 ILE A C 1
ATOM 675 O O . ILE A 1 83 ? -5.222 -14.611 -5.842 1.00 95.94 83 ILE A O 1
ATOM 679 N N . LYS A 1 84 ? -5.324 -16.269 -7.346 1.00 96.38 84 LYS A N 1
ATOM 680 C CA . LYS A 1 84 ? -6.784 -16.201 -7.525 1.00 96.38 84 LYS A CA 1
ATOM 681 C C . LYS A 1 84 ? -7.558 -16.485 -6.233 1.00 96.38 84 LYS A C 1
ATOM 683 O O . LYS A 1 84 ? -8.580 -15.847 -5.995 1.00 96.38 84 LYS A O 1
ATOM 688 N N . GLU A 1 85 ? -7.074 -17.407 -5.408 1.00 96.69 85 GLU A N 1
ATOM 689 C CA . GLU A 1 85 ? -7.694 -17.745 -4.123 1.00 96.69 85 GLU A CA 1
ATOM 690 C C . GLU A 1 85 ? -7.459 -16.640 -3.095 1.00 96.69 85 GLU A C 1
ATOM 692 O O . GLU A 1 85 ? -8.391 -16.236 -2.401 1.00 96.69 85 GLU A O 1
ATOM 697 N N . ILE A 1 86 ? -6.252 -16.063 -3.075 1.00 97.19 86 ILE A N 1
ATOM 698 C CA . ILE A 1 86 ? -5.945 -14.891 -2.243 1.00 97.19 86 ILE A CA 1
ATOM 699 C C . ILE A 1 86 ? -6.849 -13.712 -2.636 1.00 97.19 86 ILE A C 1
ATOM 701 O O . ILE A 1 86 ? -7.445 -13.077 -1.768 1.00 97.19 86 ILE A O 1
ATOM 705 N N . VAL A 1 87 ? -7.024 -13.448 -3.936 1.00 97.50 87 VAL A N 1
ATOM 706 C CA . VAL A 1 87 ? -7.943 -12.414 -4.443 1.00 97.50 87 VAL A CA 1
ATOM 707 C C . VAL A 1 87 ? -9.377 -12.655 -3.966 1.00 97.50 87 VAL A C 1
ATOM 709 O O . VAL A 1 87 ? -10.034 -11.713 -3.519 1.00 97.50 87 VAL A O 1
ATOM 712 N N . ALA A 1 88 ? -9.877 -13.890 -4.074 1.00 97.31 88 ALA A N 1
ATOM 713 C CA . ALA A 1 88 ? -11.234 -14.234 -3.656 1.00 97.31 88 ALA A CA 1
ATOM 714 C C . ALA A 1 88 ? -11.433 -13.990 -2.154 1.00 97.31 88 ALA A C 1
ATOM 716 O O . ALA A 1 88 ? -12.387 -13.313 -1.769 1.00 97.31 88 ALA A O 1
ATOM 717 N N . TYR A 1 89 ? -10.484 -14.451 -1.338 1.00 96.62 89 TYR A N 1
ATOM 718 C CA . TYR A 1 89 ? -10.478 -14.241 0.105 1.00 96.62 89 TYR A CA 1
ATOM 719 C C . TYR A 1 89 ? -10.480 -12.750 0.472 1.00 96.62 89 TYR A C 1
ATOM 721 O O . TYR A 1 89 ? -11.354 -12.291 1.203 1.00 96.62 89 TYR A O 1
ATOM 729 N N . VAL A 1 90 ? -9.567 -11.955 -0.094 1.00 96.38 90 VAL A N 1
ATOM 730 C CA . VAL A 1 90 ? -9.482 -10.517 0.213 1.00 96.38 90 VAL A CA 1
ATOM 731 C C . VAL A 1 90 ? -10.756 -9.778 -0.193 1.00 96.38 90 VAL A C 1
ATOM 733 O O . VAL A 1 90 ? -11.235 -8.927 0.554 1.00 96.38 90 VAL A O 1
ATOM 736 N N . LYS A 1 91 ? -11.356 -10.121 -1.340 1.00 96.62 91 LYS A N 1
ATOM 737 C CA . LYS A 1 91 ? -12.644 -9.546 -1.759 1.00 96.62 91 LYS A CA 1
ATOM 738 C C . LYS A 1 91 ? -13.775 -9.888 -0.791 1.00 96.62 91 LYS A C 1
ATOM 740 O O . LYS A 1 91 ? -14.658 -9.057 -0.578 1.00 96.62 91 LYS A O 1
ATOM 745 N N . GLU A 1 92 ? -13.775 -11.088 -0.221 1.00 95.94 92 GLU A N 1
ATOM 746 C CA . GLU A 1 92 ? -14.748 -11.483 0.794 1.00 95.94 92 GLU A CA 1
ATOM 747 C C . GLU A 1 92 ? -14.548 -10.693 2.093 1.00 95.94 92 GLU A C 1
ATOM 749 O O . GLU A 1 92 ? -15.505 -10.111 2.604 1.00 95.94 92 GLU A O 1
ATOM 754 N N . GLU A 1 93 ? -13.308 -10.571 2.569 1.00 93.56 93 GLU A N 1
ATOM 755 C CA . GLU A 1 93 ? -12.975 -9.800 3.772 1.00 93.56 93 GLU A CA 1
ATOM 756 C C . GLU A 1 93 ? -13.282 -8.310 3.618 1.00 93.56 93 GLU A C 1
ATOM 758 O O . GLU A 1 93 ? -13.769 -7.676 4.556 1.00 93.56 93 GLU A O 1
ATOM 763 N N . MET A 1 94 ? -13.074 -7.749 2.423 1.00 94.25 94 MET A N 1
ATOM 764 C CA . MET A 1 94 ? -13.485 -6.381 2.109 1.00 94.25 94 MET A CA 1
ATOM 765 C C . MET A 1 94 ? -14.985 -6.185 2.285 1.00 94.25 94 MET A C 1
ATOM 767 O O . MET A 1 94 ? -15.400 -5.196 2.883 1.00 94.25 94 MET A O 1
ATOM 771 N N . LYS A 1 95 ? -15.801 -7.130 1.807 1.00 94.00 95 LYS A N 1
ATOM 772 C CA . LYS A 1 95 ? -17.261 -7.062 1.945 1.00 94.00 95 LYS A CA 1
ATOM 773 C C . LYS A 1 95 ? -17.696 -7.270 3.391 1.00 94.00 95 LYS A C 1
ATOM 775 O O . LYS A 1 95 ? -18.492 -6.486 3.901 1.00 94.00 95 LYS A O 1
ATOM 780 N N . ARG A 1 96 ? -17.154 -8.294 4.055 1.00 90.31 96 ARG A N 1
ATOM 781 C CA . ARG A 1 96 ? -17.511 -8.673 5.428 1.00 90.31 96 ARG A CA 1
ATOM 782 C C . ARG A 1 96 ? -17.214 -7.551 6.422 1.00 90.31 96 ARG A C 1
ATOM 784 O O . ARG A 1 96 ? -18.027 -7.277 7.298 1.00 90.31 96 ARG A O 1
ATOM 791 N N . ASN A 1 97 ? -16.078 -6.880 6.245 1.00 88.06 97 ASN A N 1
ATOM 792 C CA . ASN A 1 97 ? -15.579 -5.860 7.164 1.00 88.06 97 ASN A CA 1
ATOM 793 C C . ASN A 1 97 ? -15.703 -4.423 6.630 1.00 88.06 97 ASN A C 1
ATOM 795 O O . ASN A 1 97 ? -15.210 -3.493 7.267 1.00 88.06 97 ASN A O 1
ATOM 799 N N . GLN A 1 98 ? -16.325 -4.235 5.460 1.00 89.69 98 GLN A N 1
ATOM 800 C CA . GLN A 1 98 ? -16.501 -2.936 4.793 1.00 89.69 98 GLN A CA 1
ATOM 801 C C . GLN A 1 98 ? -15.173 -2.177 4.594 1.00 89.69 98 GLN A C 1
ATOM 803 O O . GLN A 1 98 ? -15.094 -0.952 4.735 1.00 89.69 98 GLN A O 1
ATOM 808 N N . LEU A 1 99 ? -14.101 -2.913 4.285 1.00 91.88 99 LEU A N 1
ATOM 809 C CA . LEU A 1 99 ? -12.771 -2.338 4.104 1.00 91.88 99 LEU A CA 1
ATOM 810 C C . LEU A 1 99 ? -12.672 -1.633 2.756 1.00 91.88 99 LEU A C 1
ATOM 812 O O . LEU A 1 99 ? -13.052 -2.168 1.717 1.00 91.88 99 LEU A O 1
ATOM 816 N N . GLN A 1 100 ? -12.098 -0.435 2.789 1.00 93.69 100 GLN A N 1
ATOM 817 C CA . GLN A 1 100 ? -11.828 0.353 1.595 1.00 93.69 100 GLN A CA 1
ATOM 818 C C . GLN A 1 100 ? -10.592 -0.178 0.869 1.00 93.69 100 GLN A C 1
ATOM 820 O O . GLN A 1 100 ? -9.624 -0.608 1.502 1.00 93.69 100 GLN A O 1
ATOM 825 N N . GLU A 1 101 ? -10.604 -0.085 -0.457 1.00 94.94 101 GLU A N 1
ATOM 826 C CA . GLU A 1 101 ? -9.516 -0.556 -1.318 1.00 94.94 101 GLU A CA 1
ATOM 827 C C . GLU A 1 101 ? -8.141 0.037 -0.942 1.00 94.94 101 GLU A C 1
ATOM 829 O O . GLU A 1 101 ? -7.217 -0.756 -0.754 1.00 94.94 101 GLU A O 1
ATOM 834 N N . PRO A 1 102 ? -7.984 1.351 -0.658 1.00 94.50 102 PRO A N 1
ATOM 835 C CA . PRO A 1 102 ? -6.682 1.899 -0.260 1.00 94.50 102 PRO A CA 1
ATOM 836 C C . PRO A 1 102 ? -6.132 1.299 1.044 1.00 94.50 102 PRO A C 1
ATOM 838 O O . PRO A 1 102 ? -4.921 1.161 1.223 1.00 94.50 102 PRO A O 1
ATOM 841 N N . VAL A 1 103 ? -7.019 0.911 1.970 1.00 92.81 103 VAL A N 1
ATOM 842 C CA . VAL A 1 103 ? -6.623 0.251 3.223 1.00 92.81 103 VAL A CA 1
ATOM 843 C C . VAL A 1 103 ? -6.103 -1.152 2.931 1.00 92.81 103 VAL A C 1
ATOM 845 O O . VAL A 1 103 ? -5.052 -1.531 3.446 1.00 92.81 103 VAL A O 1
ATOM 848 N N . VAL A 1 104 ? -6.817 -1.906 2.094 1.00 95.75 104 VAL A N 1
ATOM 849 C CA . VAL A 1 104 ? -6.424 -3.260 1.688 1.00 95.75 104 VAL A CA 1
ATOM 850 C C . VAL A 1 104 ? -5.126 -3.251 0.895 1.00 95.75 104 VAL A C 1
ATOM 852 O O . VAL A 1 104 ? -4.228 -4.020 1.222 1.00 95.75 104 VAL A O 1
ATOM 855 N N . MET A 1 105 ? -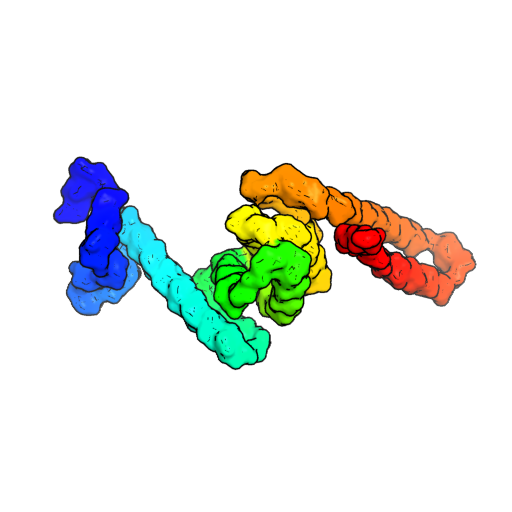4.976 -2.337 -0.064 1.00 96.94 105 MET A N 1
ATOM 856 C CA . MET A 1 105 ? -3.730 -2.133 -0.803 1.00 96.94 105 MET A CA 1
ATOM 857 C C . MET A 1 105 ? -2.551 -1.908 0.152 1.00 96.94 105 MET A C 1
ATOM 859 O O . MET A 1 105 ? -1.491 -2.524 0.030 1.00 96.94 105 MET A O 1
ATOM 863 N N . GLY A 1 106 ? -2.763 -1.087 1.183 1.00 95.38 106 GLY A N 1
ATOM 864 C CA . GLY A 1 106 ? -1.765 -0.853 2.214 1.00 95.38 106 GLY A CA 1
ATOM 865 C C . GLY A 1 106 ? -1.384 -2.089 3.030 1.00 95.38 106 GLY A C 1
ATOM 866 O O . GLY A 1 106 ? -0.209 -2.226 3.370 1.00 95.38 106 GLY A O 1
ATOM 867 N N . LEU A 1 107 ? -2.346 -2.965 3.339 1.00 95.56 107 LEU A N 1
ATOM 868 C CA . LEU A 1 107 ? -2.106 -4.232 4.037 1.00 95.56 107 LEU A CA 1
ATOM 869 C C . LEU A 1 107 ? -1.389 -5.242 3.142 1.00 95.56 107 LEU A C 1
ATOM 871 O O . LEU A 1 107 ? -0.434 -5.867 3.598 1.00 95.56 107 LEU A O 1
ATOM 875 N N . LEU A 1 108 ? -1.808 -5.367 1.879 1.00 97.19 108 LEU A N 1
ATOM 876 C CA . LEU A 1 108 ? -1.177 -6.240 0.890 1.00 97.19 108 LEU A CA 1
ATOM 877 C C . LEU A 1 108 ? 0.296 -5.886 0.725 1.00 97.19 108 LEU A C 1
ATOM 879 O O . LEU A 1 108 ? 1.143 -6.757 0.892 1.00 97.19 108 LEU A O 1
ATOM 883 N N . TRP A 1 109 ? 0.613 -4.607 0.504 1.00 97.50 109 TRP A N 1
ATOM 884 C CA . TRP A 1 109 ? 1.999 -4.142 0.437 1.00 97.50 109 TRP A CA 1
ATOM 885 C C . TRP A 1 109 ? 2.806 -4.560 1.671 1.00 97.50 109 TRP A C 1
ATOM 887 O O . TRP A 1 109 ? 3.883 -5.137 1.545 1.00 97.50 109 TRP A O 1
ATOM 897 N N . THR A 1 110 ? 2.277 -4.316 2.873 1.00 95.38 110 THR A N 1
ATOM 898 C CA . THR A 1 110 ? 2.965 -4.679 4.117 1.00 95.38 110 THR A CA 1
ATOM 899 C C . THR A 1 110 ? 3.195 -6.187 4.237 1.00 95.38 110 THR A C 1
ATOM 901 O O . THR A 1 110 ? 4.294 -6.585 4.609 1.00 95.38 110 THR A O 1
ATOM 904 N N . CYS A 1 111 ? 2.210 -7.028 3.908 1.00 95.88 111 CYS A N 1
ATOM 905 C CA . CYS A 1 111 ? 2.380 -8.485 3.946 1.00 95.88 111 CYS A CA 1
ATOM 906 C C . CYS A 1 111 ? 3.424 -8.944 2.921 1.00 95.88 111 CYS A C 1
ATOM 908 O O . CYS A 1 111 ? 4.357 -9.665 3.261 1.00 95.88 111 CYS A O 1
ATOM 910 N N . LEU A 1 112 ? 3.324 -8.464 1.677 1.00 96.50 112 LEU A N 1
ATOM 911 C CA . LEU A 1 112 ? 4.242 -8.839 0.604 1.00 96.50 112 LEU A CA 1
ATOM 912 C C . LEU A 1 112 ? 5.689 -8.472 0.931 1.00 96.50 112 LEU A C 1
ATOM 914 O O . LEU A 1 112 ? 6.583 -9.283 0.700 1.00 96.50 112 LEU A O 1
ATOM 918 N N . MET A 1 113 ? 5.931 -7.282 1.481 1.00 95.31 113 MET A N 1
ATOM 919 C CA . MET A 1 113 ? 7.292 -6.838 1.791 1.00 95.31 113 MET A CA 1
ATOM 920 C C . MET A 1 113 ? 7.876 -7.489 3.050 1.00 95.31 113 MET A C 1
ATOM 922 O O . MET A 1 113 ? 9.097 -7.525 3.190 1.00 95.31 113 MET A O 1
ATOM 926 N N . ASN A 1 114 ? 7.030 -8.020 3.939 1.00 93.31 114 ASN A N 1
ATOM 927 C CA . ASN A 1 114 ? 7.449 -8.746 5.142 1.00 93.31 114 ASN A CA 1
ATOM 928 C C . ASN A 1 114 ? 7.589 -10.260 4.920 1.00 93.31 114 ASN A C 1
ATOM 930 O O . ASN A 1 114 ? 8.241 -10.924 5.719 1.00 93.31 114 ASN A O 1
ATOM 934 N N . ALA A 1 115 ? 7.014 -10.801 3.844 1.00 92.12 115 ALA A N 1
ATOM 935 C CA . ALA A 1 115 ? 7.093 -12.222 3.500 1.00 92.12 115 ALA A CA 1
ATOM 936 C C . ALA A 1 115 ? 8.491 -12.675 3.032 1.00 92.12 115 ALA A C 1
ATOM 938 O O . ALA A 1 115 ? 8.712 -13.862 2.805 1.00 92.12 115 ALA A O 1
ATOM 939 N N . VAL A 1 116 ? 9.428 -11.743 2.830 1.00 92.00 116 VAL A N 1
ATOM 940 C CA . VAL A 1 116 ? 10.737 -12.021 2.232 1.00 92.00 116 VAL A CA 1
ATOM 941 C C . VAL A 1 116 ? 11.850 -11.490 3.118 1.00 92.00 116 VAL A C 1
ATOM 943 O O . VAL A 1 116 ? 11.840 -10.333 3.532 1.00 92.00 116 VAL A O 1
ATOM 946 N N . GLU A 1 117 ? 12.863 -12.324 3.344 1.00 92.50 117 GLU A N 1
ATOM 947 C CA . GLU A 1 117 ? 14.141 -11.861 3.871 1.00 92.50 117 GLU A CA 1
ATOM 948 C C . GLU A 1 117 ? 14.979 -11.253 2.737 1.00 92.50 117 GLU A C 1
ATOM 950 O O . GLU A 1 117 ? 15.344 -11.913 1.755 1.00 92.50 117 GLU A O 1
ATOM 955 N N . TRP A 1 118 ? 15.252 -9.956 2.855 1.00 94.69 118 TRP A N 1
ATOM 956 C CA . TRP A 1 118 ? 15.879 -9.176 1.797 1.00 94.69 118 TRP A CA 1
ATOM 957 C C . TRP A 1 118 ? 17.399 -9.280 1.804 1.00 94.69 118 TRP A C 1
ATOM 959 O O . TRP A 1 118 ? 18.056 -9.208 2.846 1.00 94.69 118 TRP A O 1
ATOM 969 N N . ASN A 1 119 ? 17.979 -9.376 0.608 1.00 92.00 119 ASN A N 1
ATOM 970 C CA . ASN A 1 119 ? 19.422 -9.289 0.447 1.00 92.00 119 ASN A CA 1
ATOM 971 C C . ASN A 1 119 ? 19.956 -7.919 0.923 1.00 92.00 119 ASN A C 1
ATOM 973 O O . ASN A 1 119 ? 19.305 -6.890 0.770 1.00 92.00 119 ASN A O 1
ATOM 977 N N . LYS A 1 120 ? 21.179 -7.891 1.465 1.00 88.75 120 LYS A N 1
ATOM 978 C CA . LYS A 1 120 ? 21.848 -6.648 1.902 1.00 88.75 120 LYS A CA 1
ATOM 979 C C . LYS A 1 120 ? 22.686 -5.995 0.798 1.00 88.75 120 LYS A C 1
ATOM 981 O O . LYS A 1 120 ? 23.147 -4.867 0.954 1.00 88.75 120 LYS A O 1
ATOM 986 N N . LYS A 1 121 ? 22.930 -6.697 -0.314 1.00 88.81 121 LYS A N 1
ATOM 987 C CA . LYS A 1 121 ? 23.618 -6.140 -1.486 1.00 88.81 121 LYS A CA 1
ATOM 988 C C . LYS A 1 121 ? 22.606 -5.449 -2.392 1.00 88.81 121 LYS A C 1
ATOM 990 O O . LYS A 1 121 ? 21.663 -6.086 -2.849 1.00 88.81 121 LYS A O 1
ATOM 995 N N . GLU A 1 122 ? 22.853 -4.176 -2.687 1.00 84.94 122 GLU A N 1
ATOM 996 C CA . GLU A 1 122 ? 21.935 -3.291 -3.420 1.00 84.94 122 GLU A CA 1
ATOM 997 C C . GLU A 1 122 ? 21.473 -3.859 -4.778 1.00 84.94 122 GLU A C 1
ATOM 999 O O . GLU A 1 122 ? 20.285 -3.852 -5.089 1.00 84.94 122 GLU A O 1
ATOM 1004 N N . GLU A 1 123 ? 22.384 -4.408 -5.586 1.00 82.88 123 GLU A N 1
ATOM 1005 C CA . GLU A 1 123 ? 22.005 -4.979 -6.889 1.00 82.88 123 GLU A CA 1
ATOM 1006 C C . GLU A 1 123 ? 21.169 -6.259 -6.747 1.00 82.88 123 GLU A C 1
ATOM 1008 O O . GLU A 1 123 ? 20.168 -6.427 -7.443 1.00 82.88 123 GLU A O 1
ATOM 1013 N N . LEU A 1 124 ? 21.532 -7.132 -5.801 1.00 91.88 124 LEU A N 1
ATOM 1014 C CA . LEU A 1 124 ? 20.836 -8.402 -5.589 1.00 91.88 124 LEU A CA 1
ATOM 1015 C C . LEU A 1 124 ? 19.448 -8.195 -4.983 1.00 91.88 124 LEU A C 1
ATOM 1017 O O . LEU A 1 124 ? 18.510 -8.896 -5.356 1.00 91.88 124 LEU A O 1
ATOM 1021 N N . VAL A 1 125 ? 19.302 -7.234 -4.066 1.00 93.44 125 VAL A N 1
ATOM 1022 C CA . VAL A 1 125 ? 17.998 -6.937 -3.466 1.00 93.44 125 VAL A CA 1
ATOM 1023 C C . VAL A 1 125 ? 17.047 -6.329 -4.487 1.00 93.44 125 VAL A C 1
ATOM 1025 O O . VAL A 1 125 ? 15.870 -6.673 -4.487 1.00 93.44 125 VAL A O 1
ATOM 1028 N N . ALA A 1 126 ? 17.546 -5.501 -5.412 1.00 92.00 126 ALA A N 1
ATOM 1029 C CA . ALA A 1 126 ? 16.721 -4.942 -6.474 1.00 92.00 126 ALA A CA 1
ATOM 1030 C C . ALA A 1 126 ? 16.168 -6.047 -7.390 1.00 92.00 126 ALA A C 1
ATOM 1032 O O . ALA A 1 126 ? 14.974 -6.069 -7.674 1.00 92.00 126 ALA A O 1
ATOM 1033 N N . GLU A 1 127 ? 17.004 -6.993 -7.824 1.00 93.56 127 GLU A N 1
ATOM 1034 C CA . GLU A 1 127 ? 16.557 -8.127 -8.647 1.00 93.56 127 GLU A CA 1
ATOM 1035 C C . GLU A 1 127 ? 15.591 -9.051 -7.893 1.00 93.56 127 GLU A C 1
ATOM 1037 O O . GLU A 1 127 ? 14.558 -9.451 -8.440 1.00 93.56 127 GLU A O 1
ATOM 1042 N N . GLN A 1 128 ? 15.888 -9.347 -6.623 1.00 96.06 128 GLN A N 1
ATOM 1043 C CA . GLN A 1 128 ? 15.023 -10.144 -5.751 1.00 96.06 128 GLN A CA 1
ATOM 1044 C C . GLN A 1 128 ? 13.647 -9.485 -5.583 1.00 96.06 128 GLN A C 1
ATOM 1046 O O . GLN A 1 128 ? 12.624 -10.148 -5.760 1.00 96.06 128 GLN A O 1
ATOM 1051 N N . ALA A 1 129 ? 13.617 -8.180 -5.300 1.00 96.44 129 ALA A N 1
ATOM 1052 C CA . ALA A 1 129 ? 12.393 -7.405 -5.136 1.00 96.44 129 ALA A CA 1
ATOM 1053 C C . ALA A 1 129 ? 11.557 -7.387 -6.412 1.00 96.44 129 ALA A C 1
ATOM 1055 O O . ALA A 1 129 ? 10.360 -7.650 -6.357 1.00 96.44 129 ALA A O 1
ATOM 1056 N N . LEU A 1 130 ? 12.179 -7.157 -7.572 1.00 96.19 130 LEU A N 1
ATOM 1057 C CA . LEU A 1 130 ? 11.467 -7.178 -8.849 1.00 96.19 130 LEU A CA 1
ATOM 1058 C C . LEU A 1 130 ? 10.874 -8.554 -9.141 1.00 96.19 130 LEU A C 1
ATOM 1060 O O . LEU A 1 130 ? 9.731 -8.630 -9.575 1.00 96.19 130 LEU A O 1
ATOM 1064 N N . LYS A 1 131 ? 11.604 -9.646 -8.878 1.00 96.69 131 LYS A N 1
ATOM 1065 C CA . LYS A 1 131 ? 11.081 -11.006 -9.072 1.00 96.69 131 LYS A CA 1
ATOM 1066 C C . LYS A 1 131 ? 9.882 -11.286 -8.162 1.00 96.69 131 LYS A C 1
ATOM 1068 O O . LYS A 1 131 ? 8.875 -11.809 -8.636 1.00 96.69 131 LYS A O 1
ATOM 1073 N N . HIS A 1 132 ? 9.990 -10.922 -6.885 1.00 96.94 132 HIS A N 1
ATOM 1074 C CA . HIS A 1 132 ? 8.924 -11.088 -5.896 1.00 96.94 132 HIS A CA 1
ATOM 1075 C C . HIS A 1 132 ? 7.681 -10.271 -6.255 1.00 96.94 132 HIS A C 1
ATOM 1077 O O . HIS A 1 132 ? 6.591 -10.817 -6.407 1.00 96.94 132 HIS A O 1
ATOM 1083 N N . LEU A 1 133 ? 7.849 -8.969 -6.487 1.00 98.00 133 LEU A N 1
ATOM 1084 C CA . LEU A 1 133 ? 6.745 -8.071 -6.817 1.00 98.00 133 LEU A CA 1
ATOM 1085 C C . LEU A 1 133 ? 6.121 -8.399 -8.175 1.00 98.00 133 LEU A C 1
ATOM 1087 O O . LEU A 1 133 ? 4.909 -8.285 -8.311 1.00 98.00 133 LEU A O 1
ATOM 1091 N N . LYS A 1 134 ? 6.896 -8.887 -9.155 1.00 97.75 134 LYS A N 1
ATOM 1092 C CA . LYS A 1 134 ? 6.348 -9.383 -10.428 1.00 97.75 134 LYS A CA 1
ATOM 1093 C C . LYS A 1 134 ? 5.381 -10.540 -10.220 1.00 97.75 134 LYS A C 1
ATOM 1095 O O . LYS A 1 134 ? 4.355 -10.594 -10.890 1.00 97.75 134 LYS A O 1
ATOM 1100 N N . HIS A 1 135 ? 5.718 -11.472 -9.328 1.00 96.50 135 HIS A N 1
ATOM 1101 C CA . HIS A 1 135 ? 4.862 -12.619 -9.041 1.00 96.50 135 HIS A CA 1
ATOM 1102 C C . HIS A 1 135 ? 3.511 -12.166 -8.477 1.00 96.50 135 HIS A C 1
ATOM 1104 O O . HIS A 1 135 ? 2.478 -12.644 -8.932 1.00 96.50 135 HIS A O 1
ATOM 1110 N N . TYR A 1 136 ? 3.518 -11.196 -7.560 1.00 97.69 136 TYR A N 1
ATOM 1111 C CA . TYR A 1 136 ? 2.312 -10.687 -6.903 1.00 97.69 136 TYR A CA 1
ATOM 1112 C C . TYR A 1 136 ? 1.660 -9.481 -7.596 1.00 97.69 136 TYR A C 1
ATOM 1114 O O . TYR A 1 136 ? 0.613 -9.021 -7.146 1.00 97.69 136 TYR A O 1
ATOM 1122 N N . ALA A 1 137 ? 2.203 -8.983 -8.708 1.00 97.94 137 ALA A N 1
ATOM 1123 C CA . ALA A 1 137 ? 1.604 -7.873 -9.448 1.00 97.94 137 ALA A CA 1
ATOM 1124 C C . ALA A 1 137 ? 0.141 -8.144 -9.864 1.00 97.94 137 ALA A C 1
ATOM 1126 O O . ALA A 1 137 ? -0.688 -7.267 -9.631 1.00 97.94 137 ALA A O 1
ATOM 1127 N N . PRO A 1 138 ? -0.246 -9.355 -10.329 1.00 97.81 138 PRO A N 1
ATOM 1128 C CA . PRO A 1 138 ? -1.650 -9.657 -10.619 1.00 97.81 138 PRO A CA 1
ATOM 1129 C C . PRO A 1 138 ? -2.571 -9.584 -9.392 1.00 97.81 138 PRO A C 1
ATOM 1131 O O . PRO A 1 138 ? -3.765 -9.351 -9.544 1.00 97.81 138 PRO A O 1
ATOM 1134 N N . LEU A 1 139 ? -2.045 -9.793 -8.176 1.00 97.62 139 LEU A N 1
ATOM 1135 C CA . LEU A 1 139 ? -2.803 -9.598 -6.937 1.00 97.62 139 LEU A CA 1
ATOM 1136 C C . LEU A 1 139 ? -3.038 -8.106 -6.688 1.00 97.62 139 LEU A C 1
ATOM 1138 O O . LEU A 1 139 ? -4.165 -7.711 -6.410 1.00 97.62 139 LEU A O 1
ATOM 1142 N N . LEU A 1 140 ? -1.986 -7.290 -6.802 1.00 98.31 140 LEU A N 1
ATOM 1143 C CA . LEU A 1 140 ? -2.059 -5.845 -6.575 1.00 98.31 140 LEU A CA 1
ATOM 1144 C C . LEU A 1 140 ? -2.960 -5.151 -7.605 1.00 98.31 140 LEU A C 1
ATOM 1146 O O . LEU A 1 140 ? -3.793 -4.347 -7.201 1.00 98.31 140 LEU A O 1
ATOM 1150 N N . ALA A 1 141 ? -2.872 -5.538 -8.882 1.00 97.69 141 ALA A N 1
ATOM 1151 C CA . ALA A 1 141 ? -3.673 -4.976 -9.974 1.00 97.69 141 ALA A CA 1
ATOM 1152 C C . ALA A 1 141 ? -5.191 -5.068 -9.716 1.00 97.69 141 ALA A C 1
ATOM 1154 O O . ALA A 1 141 ? -5.965 -4.184 -10.068 1.00 97.69 141 ALA A O 1
ATOM 1155 N N . VAL A 1 142 ? -5.647 -6.129 -9.038 1.00 97.88 142 VAL A N 1
ATOM 1156 C CA . VAL A 1 142 ? -7.071 -6.295 -8.694 1.00 97.88 142 VAL A CA 1
ATOM 1157 C C . VAL A 1 142 ? -7.558 -5.257 -7.675 1.00 97.88 142 VAL A C 1
ATOM 1159 O O . VAL A 1 142 ? -8.753 -4.963 -7.632 1.00 97.88 142 VAL A O 1
ATOM 1162 N N . PHE A 1 143 ? -6.658 -4.725 -6.846 1.00 97.44 143 PHE A N 1
ATOM 1163 C CA . PHE A 1 143 ? -6.963 -3.779 -5.770 1.00 97.44 143 PHE A CA 1
ATOM 1164 C C . PHE A 1 143 ? -6.378 -2.383 -6.033 1.00 97.44 143 PHE A C 1
ATOM 1166 O O . PHE A 1 143 ? -6.243 -1.593 -5.101 1.00 97.44 143 PHE A O 1
ATOM 1173 N N . SER A 1 144 ? -6.021 -2.081 -7.280 1.00 96.62 144 SER A N 1
ATOM 1174 C CA . SER A 1 144 ? -5.568 -0.766 -7.740 1.00 96.62 144 SER A CA 1
ATOM 1175 C C . SER A 1 144 ? -6.560 -0.146 -8.729 1.00 96.62 144 SER A C 1
ATOM 1177 O O . SER A 1 144 ? -6.169 0.548 -9.656 1.00 96.62 144 SER A O 1
ATOM 1179 N N . SER A 1 145 ? -7.861 -0.399 -8.548 1.00 94.19 145 SER A N 1
ATOM 1180 C CA . SER A 1 145 ? -8.904 0.097 -9.459 1.00 94.19 145 SER A CA 1
ATOM 1181 C C . SER A 1 145 ? -9.227 1.582 -9.259 1.00 94.19 145 SER A C 1
ATOM 1183 O O . SER A 1 145 ? -9.861 2.211 -10.105 1.00 94.19 145 SER A O 1
ATOM 1185 N N . GLN A 1 146 ? -8.808 2.147 -8.125 1.00 94.75 146 GLN A N 1
ATOM 1186 C CA . GLN A 1 146 ? -9.010 3.546 -7.769 1.00 94.75 146 GLN A CA 1
ATOM 1187 C C . GLN A 1 146 ? -7.671 4.284 -7.731 1.00 94.75 146 GLN A C 1
ATOM 1189 O O . GLN A 1 146 ? -6.732 3.834 -7.073 1.00 94.75 146 GLN A O 1
ATOM 1194 N N . GLY A 1 147 ? -7.623 5.503 -8.279 1.00 94.94 147 GLY A N 1
ATOM 1195 C CA . GLY A 1 147 ? -6.409 6.332 -8.236 1.00 94.94 147 GLY A CA 1
ATOM 1196 C C . GLY A 1 147 ? -5.902 6.643 -6.816 1.00 94.94 147 GLY A C 1
ATOM 1197 O O . GLY A 1 147 ? -4.713 6.866 -6.610 1.00 94.94 147 GLY A O 1
ATOM 1198 N N . GLN A 1 148 ? -6.776 6.613 -5.800 1.00 96.25 148 GLN A N 1
ATOM 1199 C CA . GLN A 1 148 ? -6.372 6.708 -4.386 1.00 96.25 148 GLN A CA 1
ATOM 1200 C C . GLN A 1 148 ? -5.566 5.483 -3.921 1.00 96.25 148 GLN A C 1
ATOM 1202 O O . GLN A 1 148 ? -4.612 5.634 -3.159 1.00 96.25 148 GLN A O 1
ATOM 1207 N N . SER A 1 149 ? -5.931 4.279 -4.370 1.00 97.75 149 SER A N 1
ATOM 1208 C CA . SER A 1 149 ? -5.222 3.036 -4.048 1.00 97.75 149 SER A CA 1
ATOM 1209 C C . SER A 1 149 ? -3.859 2.993 -4.733 1.00 97.75 149 SER A C 1
ATOM 1211 O O . SER A 1 149 ? -2.864 2.674 -4.085 1.00 97.75 149 SER A O 1
ATOM 1213 N N . GLU A 1 150 ? -3.805 3.383 -6.008 1.00 98.38 150 GLU A N 1
ATOM 1214 C CA . GLU A 1 150 ? -2.568 3.487 -6.791 1.00 98.38 150 GLU A CA 1
ATOM 1215 C C . GLU A 1 150 ? -1.587 4.482 -6.164 1.00 98.38 150 GLU A C 1
ATOM 1217 O O . GLU A 1 150 ? -0.448 4.138 -5.847 1.00 98.38 150 GLU A O 1
ATOM 1222 N N . LEU A 1 151 ? -2.048 5.710 -5.901 1.00 98.00 151 LEU A N 1
ATOM 1223 C CA . LEU A 1 151 ? -1.226 6.739 -5.271 1.00 98.00 151 LEU A CA 1
ATOM 1224 C C . LEU A 1 151 ? -0.772 6.314 -3.866 1.00 98.00 151 LEU A C 1
ATOM 1226 O O . LEU A 1 151 ? 0.383 6.521 -3.493 1.00 98.00 151 LEU A O 1
ATOM 1230 N N . GLY A 1 152 ? -1.662 5.684 -3.095 1.00 97.50 152 GLY A N 1
ATOM 1231 C CA . GLY A 1 152 ? -1.342 5.136 -1.779 1.00 97.50 152 GLY A CA 1
ATOM 1232 C C . GLY A 1 152 ? -0.272 4.040 -1.831 1.00 97.50 152 GLY A C 1
ATOM 1233 O O . GLY A 1 152 ? 0.609 4.006 -0.968 1.00 97.50 152 GLY A O 1
ATOM 1234 N N . LEU A 1 153 ? -0.309 3.169 -2.845 1.00 98.56 153 LEU A N 1
ATOM 1235 C CA . LEU A 1 153 ? 0.733 2.175 -3.094 1.00 98.56 153 LEU A CA 1
ATOM 1236 C C . LEU A 1 153 ? 2.058 2.850 -3.458 1.00 98.56 153 LEU A C 1
ATOM 1238 O O . LEU A 1 153 ? 3.083 2.527 -2.863 1.00 98.56 153 LEU A O 1
ATOM 1242 N N . LEU A 1 154 ? 2.048 3.811 -4.382 1.00 98.50 154 LEU A N 1
ATOM 1243 C CA . LEU A 1 154 ? 3.258 4.500 -4.831 1.00 98.50 154 LEU A CA 1
ATOM 1244 C C . LEU A 1 154 ? 3.955 5.258 -3.688 1.00 98.50 154 LEU A C 1
ATOM 1246 O O . LEU A 1 154 ? 5.174 5.166 -3.533 1.00 98.50 154 LEU A O 1
ATOM 1250 N N . LEU A 1 155 ? 3.185 5.915 -2.818 1.00 98.31 155 LEU A N 1
ATOM 1251 C CA . LEU A 1 155 ? 3.697 6.526 -1.587 1.00 98.31 155 LEU A CA 1
ATOM 1252 C C . LEU A 1 155 ? 4.332 5.494 -0.646 1.00 98.31 155 LEU A C 1
ATOM 1254 O O . LEU A 1 155 ? 5.406 5.734 -0.100 1.00 98.31 155 LEU A O 1
ATOM 1258 N N . LYS A 1 156 ? 3.714 4.317 -0.491 1.00 98.19 156 LYS A N 1
ATOM 1259 C CA . LYS A 1 156 ? 4.282 3.223 0.310 1.00 98.19 156 LYS A CA 1
ATOM 1260 C C . LYS A 1 156 ? 5.576 2.671 -0.276 1.00 98.19 156 LYS A C 1
ATOM 1262 O O . LYS A 1 156 ? 6.486 2.367 0.493 1.00 98.19 156 LYS A O 1
ATOM 1267 N N . VAL A 1 157 ? 5.676 2.561 -1.601 1.00 98.31 157 VAL A N 1
ATOM 1268 C CA . VAL A 1 157 ? 6.914 2.168 -2.290 1.00 98.31 157 VAL A CA 1
ATOM 1269 C C . VAL A 1 157 ? 8.005 3.208 -2.026 1.00 98.31 157 VAL A C 1
ATOM 1271 O O . VAL A 1 157 ? 9.109 2.837 -1.635 1.00 98.31 157 VAL A O 1
ATOM 1274 N N . GLN A 1 158 ? 7.693 4.501 -2.170 1.00 98.12 158 GLN A N 1
ATOM 1275 C CA . GLN A 1 158 ? 8.633 5.598 -1.915 1.00 98.12 158 GLN A CA 1
ATOM 1276 C C . GLN A 1 158 ? 9.153 5.570 -0.473 1.00 98.12 158 GLN A C 1
ATOM 1278 O O . GLN A 1 158 ? 10.365 5.541 -0.248 1.00 98.12 158 GLN A O 1
ATOM 1283 N N . ASP A 1 159 ? 8.243 5.543 0.500 1.00 97.75 159 ASP A N 1
ATOM 1284 C CA . ASP A 1 159 ? 8.591 5.535 1.918 1.00 97.75 159 ASP A CA 1
ATOM 1285 C C . ASP A 1 159 ? 9.406 4.285 2.281 1.00 97.75 159 ASP A C 1
ATOM 1287 O O . ASP A 1 159 ? 10.410 4.392 2.983 1.00 97.75 159 ASP A O 1
ATOM 1291 N N . TYR A 1 160 ? 9.041 3.113 1.749 1.00 97.44 160 TYR A N 1
ATOM 1292 C CA . TYR A 1 160 ? 9.784 1.874 1.979 1.00 97.44 160 TYR A CA 1
ATOM 1293 C C . TYR A 1 160 ? 11.200 1.933 1.397 1.00 97.44 160 TYR A C 1
ATOM 1295 O O . TYR A 1 160 ? 12.157 1.562 2.075 1.00 97.44 160 TYR A O 1
ATOM 1303 N N . CYS A 1 161 ? 11.352 2.403 0.156 1.00 96.75 161 CYS A N 1
ATOM 1304 C CA . CYS A 1 161 ? 12.657 2.551 -0.485 1.00 96.75 161 CYS A CA 1
ATOM 1305 C C . CYS A 1 161 ? 13.542 3.574 0.235 1.00 96.75 161 CYS A C 1
ATOM 1307 O O . CYS A 1 161 ? 14.759 3.418 0.230 1.00 96.75 161 CYS A O 1
ATOM 1309 N N . TYR A 1 162 ? 12.953 4.602 0.854 1.00 96.69 162 TYR A N 1
ATOM 1310 C CA . TYR A 1 162 ? 13.685 5.576 1.663 1.00 96.69 162 TYR A CA 1
ATOM 1311 C C . TYR A 1 162 ? 14.142 4.995 3.000 1.00 96.69 162 TYR A C 1
ATOM 1313 O O . TYR A 1 162 ? 15.311 5.117 3.362 1.00 96.69 162 TYR A O 1
ATOM 1321 N N . ASP A 1 163 ? 13.221 4.354 3.722 1.00 95.75 163 ASP A N 1
ATOM 1322 C CA . ASP A 1 163 ? 13.491 3.788 5.044 1.00 95.75 163 ASP A CA 1
ATOM 1323 C C . ASP A 1 163 ? 14.466 2.592 4.957 1.00 95.75 163 ASP A C 1
ATOM 1325 O O . ASP A 1 163 ? 15.149 2.274 5.929 1.00 95.75 163 ASP A O 1
ATOM 1329 N N . ASN A 1 164 ? 14.588 1.962 3.779 1.00 93.19 164 ASN A N 1
ATOM 1330 C CA . ASN A 1 164 ? 15.501 0.852 3.511 1.00 93.19 164 ASN A CA 1
ATOM 1331 C C . ASN A 1 164 ? 16.544 1.234 2.452 1.00 93.19 164 ASN A C 1
ATOM 1333 O O . ASN A 1 164 ? 16.324 1.054 1.256 1.00 93.19 164 ASN A O 1
ATOM 1337 N N . ILE A 1 165 ? 17.729 1.674 2.890 1.00 90.44 165 ILE A N 1
ATOM 1338 C CA . ILE A 1 165 ? 18.787 2.212 2.010 1.00 90.44 165 ILE A CA 1
ATOM 1339 C C . ILE A 1 165 ? 19.168 1.307 0.822 1.00 90.44 165 ILE A C 1
ATOM 1341 O O . ILE A 1 165 ? 19.544 1.804 -0.236 1.00 90.44 165 ILE A O 1
ATOM 1345 N N . HIS A 1 166 ? 19.044 -0.018 0.958 1.00 92.56 166 HIS A N 1
ATOM 1346 C CA . HIS A 1 166 ? 19.363 -0.975 -0.107 1.00 92.56 166 HIS A CA 1
ATOM 1347 C C . HIS A 1 166 ? 18.350 -0.957 -1.267 1.00 92.56 166 HIS A C 1
ATOM 1349 O O . HIS A 1 166 ? 18.648 -1.449 -2.350 1.00 92.56 166 HIS A O 1
ATOM 1355 N N . PHE A 1 167 ? 17.167 -0.377 -1.056 1.00 95.06 167 PHE A N 1
ATOM 1356 C CA . PHE A 1 167 ? 16.091 -0.271 -2.040 1.00 95.06 167 PHE A CA 1
ATOM 1357 C C . PHE A 1 167 ? 16.066 1.069 -2.779 1.00 95.06 167 PHE A C 1
ATOM 1359 O O . PHE A 1 167 ? 15.260 1.231 -3.698 1.00 95.06 167 PHE A O 1
ATOM 1366 N N . ILE A 1 168 ? 16.945 2.016 -2.434 1.00 93.06 168 ILE A N 1
ATOM 1367 C CA . ILE A 1 168 ? 16.956 3.358 -3.032 1.00 93.06 168 ILE A CA 1
ATOM 1368 C C . ILE A 1 168 ? 17.044 3.286 -4.562 1.00 93.06 168 ILE A C 1
ATOM 1370 O O . ILE A 1 168 ? 16.244 3.932 -5.235 1.00 93.06 168 ILE A O 1
ATOM 1374 N N . LYS A 1 169 ? 17.943 2.463 -5.127 1.00 90.50 169 LYS A N 1
ATOM 1375 C CA . LYS A 1 169 ? 18.058 2.253 -6.589 1.00 90.50 169 LYS A CA 1
ATOM 1376 C C . LYS A 1 169 ? 17.033 1.276 -7.177 1.00 90.50 169 LYS A C 1
ATOM 1378 O O . LYS A 1 169 ? 16.976 1.109 -8.396 1.00 90.50 169 LYS A O 1
ATOM 1383 N N . ALA A 1 170 ? 16.253 0.593 -6.341 1.00 94.69 170 ALA A N 1
ATOM 1384 C CA . ALA A 1 170 ? 15.185 -0.293 -6.795 1.00 94.69 170 ALA A CA 1
ATOM 1385 C C . ALA A 1 170 ? 13.892 0.478 -7.098 1.00 94.69 170 ALA A C 1
ATOM 1387 O O . ALA A 1 170 ? 13.106 0.009 -7.916 1.00 94.69 170 ALA A O 1
ATOM 1388 N N . PHE A 1 171 ? 13.700 1.655 -6.489 1.00 97.12 171 PHE A N 1
ATOM 1389 C CA . PHE A 1 171 ? 12.474 2.452 -6.579 1.00 97.12 171 PHE A CA 1
ATOM 1390 C C . PHE A 1 171 ? 11.963 2.617 -8.016 1.00 97.12 171 PHE A C 1
ATOM 1392 O O . PHE A 1 171 ? 10.885 2.123 -8.341 1.00 97.12 171 PHE A O 1
ATOM 1399 N N . SER A 1 172 ? 12.759 3.227 -8.902 1.00 96.06 172 SER A N 1
ATOM 1400 C CA . SER A 1 172 ? 12.351 3.467 -10.296 1.00 96.06 172 SER A CA 1
ATOM 1401 C C . SER A 1 172 ? 11.991 2.178 -11.036 1.00 96.06 172 SER A C 1
ATOM 1403 O O . SER A 1 172 ? 11.009 2.130 -11.774 1.00 96.06 172 SER A O 1
ATOM 1405 N N . LYS A 1 173 ? 12.728 1.091 -10.790 1.00 96.31 173 LYS A N 1
ATOM 1406 C CA . LYS A 1 173 ? 12.452 -0.213 -11.404 1.00 96.31 173 LYS A CA 1
ATOM 1407 C C . LYS A 1 173 ? 11.139 -0.818 -10.907 1.00 96.31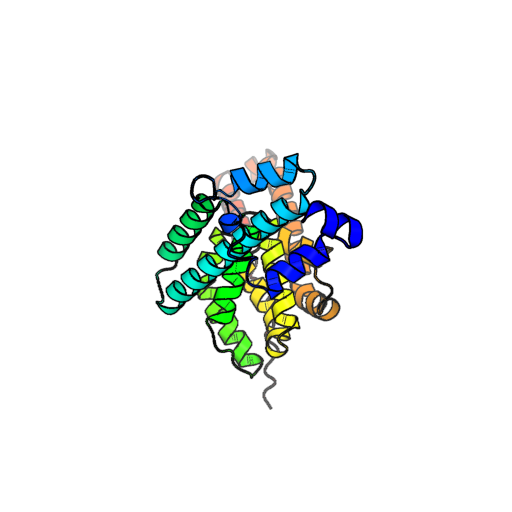 173 LYS A C 1
ATOM 1409 O O . LYS A 1 173 ? 10.438 -1.438 -11.700 1.00 96.31 173 LYS A O 1
ATOM 1414 N N . ILE A 1 174 ? 10.815 -0.654 -9.622 1.00 98.25 174 ILE A N 1
ATOM 1415 C CA . ILE A 1 174 ? 9.556 -1.128 -9.031 1.00 98.25 174 ILE A CA 1
ATOM 1416 C C . ILE A 1 174 ? 8.377 -0.364 -9.635 1.00 98.25 174 ILE A C 1
ATOM 1418 O O . ILE A 1 174 ? 7.411 -0.993 -10.058 1.00 98.25 174 ILE A O 1
ATOM 1422 N N . VAL A 1 175 ? 8.472 0.965 -9.746 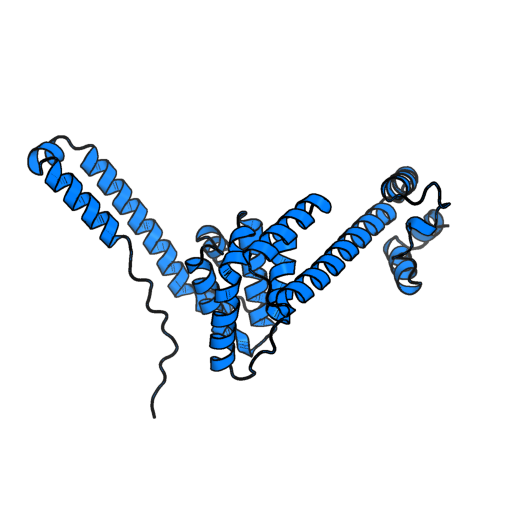1.00 98.31 175 VAL A N 1
ATOM 1423 C CA . VAL A 1 175 ? 7.404 1.782 -10.347 1.00 98.31 175 VAL A CA 1
ATOM 1424 C C . VAL A 1 175 ? 7.183 1.404 -11.810 1.00 98.31 175 VAL A C 1
ATOM 1426 O O . VAL A 1 175 ? 6.052 1.148 -12.210 1.00 98.31 175 VAL A O 1
ATOM 1429 N N . VAL A 1 176 ? 8.258 1.265 -12.594 1.00 96.69 176 VAL A N 1
ATOM 1430 C CA . VAL A 1 176 ? 8.171 0.819 -13.995 1.00 96.69 176 VAL A CA 1
ATOM 1431 C C . VAL A 1 176 ? 7.588 -0.594 -14.107 1.00 96.69 176 VAL A C 1
ATOM 1433 O O . VAL A 1 176 ? 6.848 -0.883 -15.044 1.00 96.69 176 VAL A O 1
ATOM 1436 N N . LEU A 1 177 ? 7.912 -1.495 -13.176 1.00 97.94 177 LEU A N 1
ATOM 1437 C CA . LEU A 1 177 ? 7.330 -2.836 -13.136 1.00 97.94 177 LEU A CA 1
ATOM 1438 C C . LEU A 1 177 ? 5.823 -2.789 -12.870 1.00 97.94 177 LEU A C 1
ATOM 1440 O O . LEU A 1 177 ? 5.080 -3.495 -13.544 1.00 97.94 177 LEU A O 1
ATOM 1444 N N . PHE A 1 178 ? 5.381 -1.966 -11.922 1.00 98.56 178 PHE A N 1
ATOM 1445 C CA . PHE A 1 178 ? 3.965 -1.810 -11.609 1.00 98.56 178 PHE A CA 1
ATOM 1446 C C . PHE A 1 178 ? 3.179 -1.124 -12.722 1.00 98.56 178 PHE A C 1
ATOM 1448 O O . PHE A 1 178 ? 2.078 -1.575 -13.015 1.00 98.56 178 PHE A O 1
ATOM 1455 N N . TYR A 1 179 ? 3.758 -0.134 -13.401 1.00 97.62 179 TYR A N 1
ATOM 1456 C CA . TYR A 1 179 ? 3.167 0.440 -14.610 1.00 97.62 179 TYR A CA 1
ATOM 1457 C C . TYR A 1 179 ? 2.943 -0.630 -15.689 1.00 97.62 179 TYR A C 1
ATOM 1459 O O . TYR A 1 179 ? 1.834 -0.829 -16.160 1.00 97.62 179 TYR A O 1
ATOM 1467 N N . LYS A 1 180 ? 3.979 -1.421 -16.007 1.00 94.19 180 LYS A N 1
ATOM 1468 C CA . LYS A 1 180 ? 3.897 -2.492 -17.023 1.00 94.19 180 LYS A CA 1
ATOM 1469 C C . LYS A 1 180 ? 2.955 -3.641 -16.671 1.00 94.19 180 LYS A C 1
ATOM 1471 O O . LYS A 1 180 ? 2.679 -4.472 -17.531 1.00 94.19 180 LYS A O 1
ATOM 1476 N N . ALA A 1 181 ? 2.597 -3.773 -15.402 1.00 95.88 181 ALA A N 1
ATOM 1477 C CA . ALA A 1 181 ? 1.749 -4.844 -14.904 1.00 95.88 181 ALA A CA 1
ATOM 1478 C C . ALA A 1 181 ? 0.331 -4.353 -14.578 1.00 95.88 181 ALA A C 1
ATOM 1480 O O . ALA A 1 181 ? -0.380 -5.055 -13.860 1.00 95.88 181 ALA A O 1
ATOM 1481 N N . ASP A 1 182 ? -0.040 -3.160 -15.055 1.00 96.06 182 ASP A N 1
ATOM 1482 C CA . ASP A 1 182 ? -1.350 -2.535 -14.848 1.00 96.06 182 ASP A CA 1
ATOM 1483 C C . ASP A 1 182 ? -1.712 -2.367 -13.357 1.00 96.06 182 ASP A C 1
ATOM 1485 O O . ASP A 1 182 ? -2.870 -2.449 -12.954 1.00 96.06 182 ASP A O 1
ATOM 1489 N N . VAL A 1 183 ? -0.696 -2.165 -12.509 1.00 98.31 183 VAL A N 1
ATOM 1490 C CA . VAL A 1 183 ? -0.853 -1.897 -11.068 1.00 98.31 183 VAL A CA 1
ATOM 1491 C C . VAL A 1 183 ? -0.863 -0.394 -10.779 1.00 98.31 183 VAL A C 1
ATOM 1493 O O . VAL A 1 183 ? -1.469 0.040 -9.802 1.00 98.31 183 VAL A O 1
ATOM 1496 N N . LEU A 1 184 ? -0.150 0.398 -11.584 1.00 98.38 184 LEU A N 1
ATOM 1497 C CA . LEU A 1 184 ? -0.123 1.855 -11.485 1.00 98.38 184 LEU A CA 1
ATOM 1498 C C . LEU A 1 184 ? -0.430 2.466 -12.847 1.00 98.38 184 LEU A C 1
ATOM 1500 O O . LEU A 1 184 ? 0.314 2.237 -13.799 1.00 98.38 184 LEU A O 1
ATOM 1504 N N . SER A 1 185 ? -1.475 3.282 -12.900 1.00 96.88 185 SER A N 1
ATOM 1505 C CA . SER A 1 185 ? -1.790 4.131 -14.043 1.00 96.88 185 SER A CA 1
ATOM 1506 C C . SER A 1 185 ? -0.743 5.225 -14.286 1.00 96.88 185 SER A C 1
ATOM 1508 O O . SER A 1 185 ? 0.027 5.615 -13.395 1.00 96.88 185 SER A O 1
ATOM 1510 N N . GLU A 1 186 ? -0.731 5.748 -15.510 1.00 95.00 186 GLU A N 1
ATOM 1511 C CA . GLU A 1 186 ? 0.071 6.913 -15.873 1.00 95.00 186 GLU A CA 1
ATOM 1512 C C . GLU A 1 186 ? -0.320 8.131 -15.030 1.00 95.00 186 GLU A C 1
ATOM 1514 O O . GLU A 1 186 ? 0.536 8.801 -14.446 1.00 95.00 186 GLU A O 1
ATOM 1519 N N . GLU A 1 187 ? -1.621 8.359 -14.867 1.00 95.62 187 GLU A N 1
ATOM 1520 C CA . GLU A 1 187 ? -2.188 9.475 -14.126 1.00 95.62 187 GLU A CA 1
ATOM 1521 C C . GLU A 1 187 ? -1.728 9.469 -12.664 1.00 95.62 187 GLU A C 1
ATOM 1523 O O . GLU A 1 187 ? -1.359 10.517 -12.120 1.00 95.62 187 GLU A O 1
ATOM 1528 N N . ALA A 1 188 ? -1.693 8.299 -12.017 1.00 97.62 188 ALA A N 1
ATOM 1529 C CA . ALA A 1 188 ? -1.201 8.169 -10.649 1.00 97.62 188 ALA A CA 1
ATOM 1530 C C . ALA A 1 188 ? 0.292 8.512 -10.535 1.00 97.62 188 ALA A C 1
ATOM 1532 O O . ALA A 1 188 ? 0.695 9.209 -9.595 1.00 97.62 188 ALA A O 1
ATOM 1533 N N . ILE A 1 189 ? 1.111 8.068 -11.494 1.00 98.31 189 ILE A N 1
ATOM 1534 C CA . ILE A 1 189 ? 2.558 8.324 -11.519 1.00 98.31 189 ILE A CA 1
ATOM 1535 C C . ILE A 1 189 ? 2.836 9.810 -11.767 1.00 98.31 189 ILE A C 1
ATOM 1537 O O . ILE A 1 189 ? 3.621 10.419 -11.032 1.00 98.31 189 ILE A O 1
ATOM 1541 N N . LEU A 1 190 ? 2.161 10.422 -12.744 1.00 97.25 190 LEU A N 1
ATOM 1542 C CA . LEU A 1 190 ? 2.291 11.847 -13.050 1.00 97.25 190 LEU A CA 1
ATOM 1543 C C . LEU A 1 190 ? 1.827 12.718 -11.878 1.00 97.25 190 LEU A C 1
ATOM 1545 O O . LEU A 1 190 ? 2.500 13.693 -11.527 1.00 97.25 190 LEU A O 1
ATOM 1549 N N . LYS A 1 191 ? 0.716 12.357 -11.226 1.00 97.81 191 LYS A N 1
ATOM 1550 C CA . LYS A 1 191 ? 0.214 13.064 -10.041 1.00 97.81 191 LYS A CA 1
ATOM 1551 C C . LYS A 1 191 ? 1.192 12.989 -8.870 1.00 97.81 191 LYS A C 1
ATOM 1553 O O . LYS A 1 191 ? 1.475 14.008 -8.235 1.00 97.81 191 LYS A O 1
ATOM 1558 N N . TRP A 1 192 ? 1.730 11.802 -8.590 1.00 98.50 192 TRP A N 1
ATOM 1559 C CA . TRP A 1 192 ? 2.771 11.625 -7.577 1.00 98.50 192 TRP A CA 1
ATOM 1560 C C . TRP A 1 192 ? 3.993 12.493 -7.886 1.00 98.50 192 TRP A C 1
ATOM 1562 O O . TRP A 1 192 ? 4.443 13.244 -7.023 1.00 98.50 192 TRP A O 1
ATOM 1572 N N . TYR A 1 193 ? 4.477 12.470 -9.129 1.00 98.12 193 TYR A N 1
ATOM 1573 C CA . TYR A 1 193 ? 5.660 13.227 -9.529 1.00 98.12 193 TYR A CA 1
ATOM 1574 C C . TYR A 1 193 ? 5.475 14.741 -9.357 1.00 98.12 193 TYR A C 1
ATOM 1576 O O . TYR A 1 193 ? 6.349 15.415 -8.812 1.00 98.12 193 TYR A O 1
ATOM 1584 N N . LYS A 1 194 ? 4.318 15.278 -9.768 1.00 96.69 194 LYS A N 1
ATOM 1585 C CA . LYS A 1 194 ? 4.028 16.720 -9.732 1.00 96.69 194 LYS A CA 1
ATOM 1586 C C . LYS A 1 194 ? 3.800 17.241 -8.311 1.00 96.69 194 LYS A C 1
ATOM 1588 O O . LYS A 1 194 ? 4.414 18.234 -7.923 1.00 96.69 194 LYS A O 1
ATOM 1593 N N . GLU A 1 195 ? 2.941 16.585 -7.529 1.00 96.25 195 GLU A N 1
ATOM 1594 C CA . GLU A 1 195 ? 2.433 17.186 -6.283 1.00 96.25 195 GLU A CA 1
ATOM 1595 C C . GLU A 1 195 ? 2.176 16.213 -5.130 1.00 96.25 195 GLU A C 1
ATOM 1597 O O . GLU A 1 195 ? 2.220 16.623 -3.972 1.00 96.25 195 GLU A O 1
ATOM 1602 N N . ALA A 1 196 ? 1.930 14.933 -5.409 1.00 96.31 196 ALA A N 1
ATOM 1603 C CA . ALA A 1 196 ? 1.465 13.987 -4.396 1.00 96.31 196 ALA A CA 1
ATOM 1604 C C . ALA A 1 196 ? 2.561 13.040 -3.873 1.00 96.31 196 ALA A C 1
ATOM 1606 O O . ALA A 1 196 ? 2.252 11.948 -3.400 1.00 96.31 196 ALA A O 1
ATOM 1607 N N . HIS A 1 197 ? 3.833 13.433 -3.964 1.00 96.50 197 HIS A N 1
ATOM 1608 C CA . HIS A 1 197 ? 4.969 12.675 -3.437 1.00 96.50 197 HIS A CA 1
ATOM 1609 C C . HIS A 1 197 ? 5.235 12.961 -1.956 1.00 96.50 197 HIS A C 1
ATOM 1611 O O . HIS A 1 197 ? 4.994 14.054 -1.442 1.00 96.50 197 HIS A O 1
ATOM 1617 N N . SER A 1 198 ? 5.813 11.975 -1.269 1.00 95.94 198 SER A N 1
ATOM 1618 C CA . SER A 1 198 ? 6.282 12.122 0.110 1.00 95.94 198 SER A CA 1
ATOM 1619 C C . SER A 1 198 ? 7.520 13.025 0.171 1.00 95.94 198 SER A C 1
ATOM 1621 O O . SER A 1 198 ? 8.311 13.100 -0.775 1.00 95.94 198 SER A O 1
ATOM 1623 N N . ALA A 1 199 ? 7.734 13.688 1.311 1.00 96.25 199 ALA A N 1
ATOM 1624 C CA . ALA A 1 199 ? 8.966 14.436 1.572 1.00 96.25 199 ALA A CA 1
ATOM 1625 C C . ALA A 1 199 ? 10.192 13.509 1.707 1.00 96.25 199 ALA A C 1
ATOM 1627 O O . ALA A 1 199 ? 11.328 13.943 1.501 1.00 96.25 199 ALA A O 1
ATOM 1628 N N . LYS A 1 200 ? 9.970 12.225 2.025 1.00 96.00 200 LYS A N 1
ATOM 1629 C CA . LYS A 1 200 ? 11.020 11.215 2.185 1.00 96.00 200 LYS A CA 1
ATOM 1630 C C . LYS A 1 200 ? 11.740 10.948 0.863 1.00 96.00 200 LYS A C 1
ATOM 1632 O O . LYS A 1 200 ? 11.158 10.419 -0.079 1.00 96.00 200 LYS A O 1
ATOM 1637 N N . GLY A 1 201 ? 13.016 11.325 0.783 1.00 92.69 201 GLY A N 1
ATOM 1638 C CA . GLY A 1 201 ? 13.845 11.088 -0.404 1.00 92.69 201 GLY A CA 1
ATOM 1639 C C . GLY A 1 201 ? 13.375 11.822 -1.664 1.00 92.69 201 GLY A C 1
ATOM 1640 O O . GLY A 1 201 ? 13.742 11.408 -2.761 1.00 92.69 201 GLY A O 1
ATOM 1641 N N . LYS A 1 202 ? 12.578 12.896 -1.524 1.00 95.06 202 LYS A N 1
ATOM 1642 C CA . LYS A 1 202 ? 11.932 13.621 -2.634 1.00 95.06 202 LYS A CA 1
ATOM 1643 C C . LYS A 1 202 ? 12.875 13.897 -3.809 1.00 95.06 202 LYS A C 1
ATOM 1645 O O . LYS A 1 202 ? 12.580 13.485 -4.923 1.00 95.06 202 LYS A O 1
ATOM 1650 N N . SER A 1 203 ? 13.996 14.583 -3.576 1.00 96.12 203 SER A N 1
ATOM 1651 C CA . SER A 1 203 ? 14.924 14.961 -4.655 1.00 96.12 203 SER A CA 1
ATOM 1652 C C . SER A 1 203 ? 15.467 13.740 -5.397 1.00 96.12 203 SER A C 1
ATOM 1654 O O . SER A 1 203 ? 15.440 13.708 -6.621 1.00 96.12 203 SER A O 1
ATOM 1656 N N . ILE A 1 204 ? 15.874 12.712 -4.649 1.00 96.00 204 ILE A N 1
ATOM 1657 C CA . ILE A 1 204 ? 16.451 11.475 -5.181 1.00 96.00 204 ILE A CA 1
ATOM 1658 C C . ILE A 1 204 ? 15.434 10.727 -6.050 1.00 96.00 204 ILE A C 1
ATOM 1660 O O . ILE A 1 204 ? 15.765 10.280 -7.145 1.00 96.00 204 ILE A O 1
ATOM 1664 N N . PHE A 1 205 ? 14.197 10.567 -5.577 1.00 97.62 205 PHE A N 1
ATOM 1665 C CA . PHE A 1 205 ? 13.198 9.785 -6.305 1.00 97.62 205 PHE A CA 1
ATOM 1666 C C . PHE A 1 205 ? 12.609 10.527 -7.502 1.00 97.62 205 PHE A C 1
ATOM 1668 O O . PHE A 1 205 ? 12.364 9.894 -8.526 1.00 97.62 205 PHE A O 1
ATOM 1675 N N . LEU A 1 206 ? 12.434 11.850 -7.417 1.00 97.81 206 LEU A N 1
ATOM 1676 C CA . LEU A 1 206 ? 12.049 12.648 -8.582 1.00 97.81 206 LEU A CA 1
ATOM 1677 C C . LEU A 1 206 ? 13.147 12.598 -9.652 1.00 97.81 206 LEU A C 1
ATOM 1679 O O . LEU A 1 206 ? 12.858 12.337 -10.814 1.00 97.81 206 LEU A O 1
ATOM 1683 N N . GLU A 1 207 ? 14.420 12.728 -9.271 1.00 97.50 207 GLU A N 1
ATOM 1684 C CA . GLU A 1 207 ? 15.529 12.593 -10.221 1.00 97.50 207 GLU A CA 1
ATOM 1685 C C . GLU A 1 207 ? 15.537 11.211 -10.897 1.00 97.50 207 GLU A C 1
ATOM 1687 O O . GLU A 1 207 ? 15.594 11.127 -12.125 1.00 97.50 207 GLU A O 1
ATOM 1692 N N . GLN A 1 208 ? 15.387 10.128 -10.123 1.00 95.75 208 GLN A N 1
ATOM 1693 C CA . GLN A 1 208 ? 15.322 8.761 -10.657 1.00 95.75 208 GLN A CA 1
ATOM 1694 C C . GLN A 1 208 ? 14.158 8.531 -11.632 1.00 95.75 208 GLN A C 1
ATOM 1696 O O . GLN A 1 208 ? 14.271 7.687 -12.522 1.00 95.75 208 GLN A O 1
ATOM 1701 N N . MET A 1 209 ? 13.045 9.243 -11.453 1.00 97.69 209 MET A N 1
ATOM 1702 C CA . MET A 1 209 ? 11.833 9.083 -12.260 1.00 97.69 209 MET A CA 1
ATOM 1703 C C . MET A 1 209 ? 11.749 10.048 -13.442 1.00 97.69 209 MET A C 1
ATOM 1705 O O . MET A 1 209 ? 10.952 9.803 -14.342 1.00 97.69 209 MET A O 1
ATOM 1709 N N . SER A 1 210 ? 12.577 11.096 -13.473 1.00 95.56 210 SER A N 1
ATOM 1710 C CA . SER A 1 210 ? 12.530 12.177 -14.470 1.00 95.56 210 SER A CA 1
ATOM 1711 C C . SER A 1 210 ? 12.416 11.680 -15.916 1.00 95.56 210 SER A C 1
ATOM 1713 O O . SER A 1 210 ? 11.440 11.991 -16.589 1.00 95.56 210 SER A O 1
ATOM 1715 N N . LYS A 1 211 ? 13.346 10.826 -16.363 1.00 93.50 211 LYS A N 1
ATOM 1716 C CA . LYS A 1 211 ? 13.349 10.261 -17.726 1.00 93.50 211 LYS A CA 1
ATOM 1717 C C . LYS A 1 211 ? 12.111 9.422 -18.041 1.00 93.50 211 LYS A C 1
ATOM 1719 O O . LYS A 1 211 ? 11.675 9.374 -19.184 1.00 93.50 211 LYS A O 1
ATOM 1724 N N . PHE A 1 212 ? 11.585 8.699 -17.051 1.00 94.19 212 PHE A N 1
ATOM 1725 C CA . PHE A 1 212 ? 10.398 7.869 -17.251 1.00 94.19 212 PHE A CA 1
ATOM 1726 C C . PHE A 1 212 ? 9.136 8.729 -17.341 1.00 94.19 212 PHE A C 1
ATOM 1728 O O . PHE A 1 212 ? 8.285 8.469 -18.178 1.00 94.19 212 PHE A O 1
ATOM 1735 N N . VAL A 1 213 ? 9.046 9.785 -16.533 1.00 95.38 213 VAL A N 1
ATOM 1736 C CA . VAL A 1 213 ? 7.938 10.746 -16.577 1.00 95.38 213 VAL A CA 1
ATOM 1737 C C . VAL A 1 213 ? 7.953 11.572 -17.859 1.00 95.38 213 VAL A C 1
ATOM 1739 O O . VAL A 1 213 ? 6.903 11.757 -18.461 1.00 95.38 213 VAL A O 1
ATOM 1742 N N . GLU A 1 214 ? 9.127 12.017 -18.306 1.00 91.94 214 GLU A N 1
ATOM 1743 C CA . GLU A 1 214 ? 9.290 12.665 -19.612 1.00 91.94 214 GLU A CA 1
ATOM 1744 C C . GLU A 1 214 ? 8.828 11.737 -20.744 1.00 91.94 214 GLU A C 1
ATOM 1746 O O . GLU A 1 214 ? 8.143 12.167 -21.665 1.00 91.94 214 GLU A O 1
ATOM 1751 N N . TRP A 1 215 ? 9.148 10.442 -20.656 1.00 91.00 215 TRP A N 1
ATOM 1752 C CA . TRP A 1 215 ? 8.664 9.460 -21.623 1.00 91.00 215 TRP A CA 1
ATOM 1753 C C . TRP A 1 215 ? 7.137 9.297 -21.604 1.00 91.00 215 TRP A C 1
ATOM 1755 O O . TRP A 1 215 ? 6.555 9.265 -22.682 1.00 91.00 215 TRP A O 1
ATOM 1765 N N . LEU A 1 216 ? 6.504 9.223 -20.425 1.00 89.62 216 LEU A N 1
ATOM 1766 C CA . LEU A 1 216 ? 5.039 9.139 -20.300 1.00 89.62 216 LEU A CA 1
ATOM 1767 C C . LEU A 1 216 ? 4.363 10.343 -20.976 1.00 89.62 216 LEU A C 1
ATOM 1769 O O . LEU A 1 216 ? 3.561 10.173 -21.885 1.00 89.62 216 LEU A O 1
ATOM 1773 N N . GLN A 1 217 ? 4.814 11.557 -20.649 1.00 87.00 217 GLN A N 1
ATOM 1774 C CA . GLN A 1 217 ? 4.274 12.799 -21.220 1.00 87.00 217 GLN A CA 1
ATOM 1775 C C . GLN A 1 217 ? 4.437 12.871 -22.744 1.00 87.00 217 GLN A C 1
ATOM 1777 O O . GLN A 1 217 ? 3.511 13.244 -23.456 1.00 87.00 217 GLN A O 1
ATOM 1782 N N . ASN A 1 218 ? 5.601 12.470 -23.263 1.00 81.62 218 ASN A N 1
ATOM 1783 C CA . ASN A 1 218 ? 5.837 12.451 -24.706 1.00 81.62 218 ASN A CA 1
ATOM 1784 C C . ASN A 1 218 ? 5.007 11.372 -25.424 1.00 81.62 218 ASN A C 1
ATOM 1786 O O . ASN A 1 218 ? 4.678 11.538 -26.598 1.00 81.62 218 ASN A O 1
ATOM 1790 N N . ALA A 1 219 ? 4.714 10.249 -24.759 1.00 72.25 219 ALA A N 1
ATOM 1791 C CA . ALA A 1 219 ? 3.868 9.199 -25.316 1.00 72.25 219 ALA A CA 1
ATOM 1792 C C . ALA A 1 219 ? 2.415 9.679 -25.448 1.00 72.25 219 ALA A C 1
ATOM 1794 O O . ALA A 1 219 ? 1.826 9.489 -26.512 1.00 72.25 219 ALA A O 1
ATOM 1795 N N . GLU A 1 220 ? 1.895 10.370 -24.430 1.00 66.19 220 GLU A N 1
ATOM 1796 C CA . GLU A 1 220 ? 0.563 10.988 -24.433 1.00 66.19 220 GLU A CA 1
ATOM 1797 C C . GLU A 1 220 ? 0.438 12.043 -25.548 1.00 66.19 220 GLU A C 1
ATOM 1799 O O . GLU A 1 220 ? -0.441 11.942 -26.405 1.00 66.19 220 GLU A O 1
ATOM 1804 N N . GLU A 1 221 ? 1.378 12.996 -25.631 1.00 61.84 221 GLU A N 1
ATOM 1805 C CA . GLU A 1 221 ? 1.382 14.033 -26.679 1.00 61.84 221 GLU A CA 1
ATOM 1806 C C . GLU A 1 221 ? 1.453 13.435 -28.094 1.00 61.84 221 GLU A C 1
ATOM 1808 O O . GLU A 1 221 ? 0.798 13.913 -29.031 1.00 61.84 221 GLU A O 1
ATOM 1813 N N . ALA A 1 222 ? 2.246 12.373 -28.270 1.00 61.62 222 ALA A N 1
ATOM 1814 C CA . ALA A 1 222 ? 2.326 11.663 -29.537 1.00 61.62 222 ALA A CA 1
ATOM 1815 C C . ALA A 1 222 ? 0.993 10.984 -29.870 1.00 61.62 222 ALA A C 1
ATOM 1817 O O . ALA A 1 222 ? 0.517 11.124 -30.997 1.00 61.62 222 ALA A O 1
ATOM 1818 N N . GLU A 1 223 ? 0.379 10.273 -28.922 1.00 66.81 223 GLU A N 1
ATOM 1819 C CA . GLU A 1 223 ? -0.906 9.602 -29.118 1.00 66.81 223 GLU A CA 1
ATOM 1820 C C . GLU A 1 223 ? -2.018 10.599 -29.472 1.00 66.81 223 GLU A C 1
ATOM 1822 O O . GLU A 1 223 ? -2.709 10.398 -30.472 1.00 66.81 223 GLU A O 1
ATOM 1827 N N . GLU A 1 224 ? -2.131 11.721 -28.756 1.00 67.81 224 GLU A N 1
ATOM 1828 C CA . GLU A 1 224 ? -3.090 12.787 -29.070 1.00 67.81 224 GLU A CA 1
ATOM 1829 C C . GLU A 1 224 ? -2.877 13.354 -30.479 1.00 67.81 224 GLU A C 1
ATOM 1831 O O . GLU A 1 224 ? -3.829 13.512 -31.252 1.00 67.81 224 GLU A O 1
ATOM 1836 N N . THR A 1 225 ? -1.619 13.610 -30.850 1.00 70.31 225 THR A N 1
ATOM 1837 C CA . THR A 1 225 ? -1.260 14.110 -32.184 1.00 70.31 225 THR A CA 1
ATOM 1838 C C . THR A 1 225 ? -1.636 13.100 -33.271 1.00 70.31 225 THR A C 1
ATOM 1840 O O . THR A 1 225 ? -2.201 13.475 -34.304 1.00 70.31 225 THR A O 1
ATOM 1843 N N . TRP A 1 226 ? -1.367 11.811 -33.048 1.00 69.81 226 TRP A N 1
ATOM 1844 C CA . TRP A 1 226 ? -1.715 10.742 -33.984 1.00 69.81 226 TRP A CA 1
ATOM 1845 C C . TRP A 1 226 ? -3.226 10.540 -34.098 1.00 69.81 226 TRP A C 1
ATOM 1847 O O . TRP A 1 226 ? -3.725 10.384 -35.214 1.00 69.81 226 TRP A O 1
ATOM 1857 N N . LEU A 1 227 ? -3.968 10.590 -32.990 1.00 70.62 227 LEU A N 1
ATOM 1858 C CA . LEU A 1 227 ? -5.429 10.505 -32.982 1.00 70.62 227 LEU A CA 1
ATOM 1859 C C . LEU A 1 227 ? -6.064 11.699 -33.703 1.00 70.62 227 LEU A C 1
ATOM 1861 O O . LEU A 1 227 ? -6.979 11.516 -34.511 1.00 70.62 227 LEU A O 1
ATOM 1865 N N . ALA A 1 228 ? -5.547 12.911 -33.487 1.00 73.19 228 ALA A N 1
ATOM 1866 C CA . ALA A 1 228 ? -5.983 14.105 -34.203 1.00 73.19 228 ALA A CA 1
ATOM 1867 C C . ALA A 1 228 ? -5.707 13.988 -35.711 1.00 73.19 228 ALA A C 1
ATOM 1869 O O . ALA A 1 228 ? -6.600 14.231 -36.529 1.00 73.19 228 ALA A O 1
ATOM 1870 N N . ALA A 1 229 ? -4.505 13.546 -36.095 1.00 70.38 229 ALA A N 1
ATOM 1871 C CA . ALA A 1 229 ? -4.154 13.304 -37.492 1.00 70.38 229 ALA A CA 1
ATOM 1872 C C . ALA A 1 229 ? -5.044 12.223 -38.129 1.00 70.38 229 ALA A C 1
ATOM 1874 O O . ALA A 1 229 ? -5.523 12.398 -39.250 1.00 70.38 229 ALA A O 1
ATOM 1875 N N . PHE A 1 230 ? -5.325 11.132 -37.413 1.00 69.31 230 PHE A N 1
ATOM 1876 C CA . PHE A 1 230 ? -6.217 10.069 -37.871 1.00 69.31 230 PHE A CA 1
ATOM 1877 C C . PHE A 1 230 ? -7.663 10.555 -38.051 1.00 69.31 230 PHE A C 1
ATOM 1879 O O . PHE A 1 230 ? -8.293 10.255 -39.068 1.00 69.31 230 PHE A O 1
ATOM 1886 N N . SER A 1 231 ? -8.188 11.351 -37.118 1.00 71.56 231 SER A N 1
ATOM 1887 C CA . SER A 1 231 ? -9.521 11.962 -37.223 1.00 71.56 231 SER A CA 1
ATOM 1888 C C . SER A 1 231 ? -9.635 12.878 -38.450 1.00 71.56 231 SER A C 1
ATOM 1890 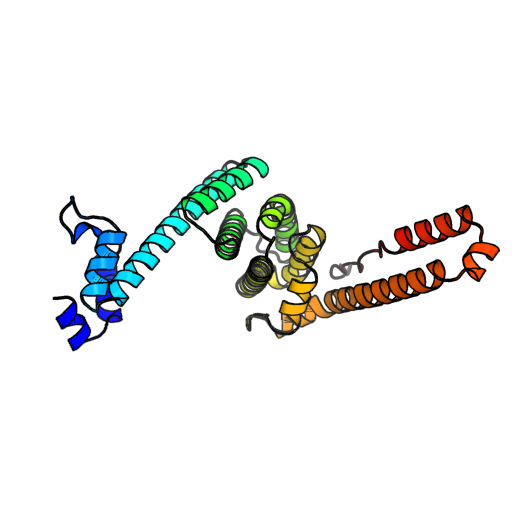O O . SER A 1 231 ? -10.589 12.784 -39.228 1.00 71.56 231 SER A O 1
ATOM 1892 N N . LEU A 1 232 ? -8.612 13.700 -38.703 1.00 72.75 232 LEU A N 1
ATOM 1893 C CA . LEU A 1 232 ? -8.547 14.559 -39.889 1.00 72.75 232 LEU A CA 1
ATOM 1894 C C . LEU A 1 232 ? -8.452 13.752 -41.193 1.00 72.75 232 LEU A C 1
ATOM 1896 O O . LEU A 1 232 ? -9.134 14.067 -42.168 1.00 72.75 232 LEU A O 1
ATOM 1900 N N . LEU A 1 233 ? -7.630 12.698 -41.215 1.00 66.75 233 LEU A N 1
ATOM 1901 C CA . LEU A 1 233 ? -7.461 11.833 -42.386 1.00 66.75 233 LEU A CA 1
ATOM 1902 C C . LEU A 1 233 ? -8.726 11.024 -42.697 1.00 66.75 233 LEU A C 1
ATOM 1904 O O . LEU A 1 233 ? -9.103 10.916 -43.862 1.00 66.75 233 LEU A O 1
ATOM 1908 N N . SER A 1 234 ? -9.398 10.487 -41.677 1.00 64.38 234 SER A N 1
ATOM 1909 C CA . SER A 1 234 ? -10.650 9.730 -41.830 1.00 64.38 234 SER A CA 1
ATOM 1910 C C . SER A 1 234 ? -11.837 10.604 -42.238 1.00 64.38 234 SER A C 1
ATOM 1912 O O . SER A 1 234 ? -12.727 10.132 -42.940 1.00 64.38 234 SER A O 1
ATOM 1914 N N . SER A 1 235 ? -11.818 11.890 -41.881 1.00 69.38 235 SER A N 1
ATOM 1915 C CA . SER A 1 235 ? -12.844 12.861 -42.281 1.00 69.38 235 SER A CA 1
ATOM 1916 C C . SER A 1 235 ? -12.622 13.447 -43.688 1.00 69.38 235 SER A C 1
ATOM 1918 O O . SER A 1 235 ? -13.460 14.200 -44.181 1.00 69.38 235 SER A O 1
ATOM 1920 N N . SER A 1 236 ? -11.505 13.126 -44.355 1.00 73.38 236 SER A N 1
ATOM 1921 C CA . SER A 1 236 ? -11.154 13.671 -45.672 1.00 73.38 236 SER A CA 1
ATOM 1922 C C . SER A 1 236 ? -11.625 12.770 -46.821 1.00 73.38 236 SER A C 1
ATOM 1924 O O . SER A 1 236 ? -11.006 11.749 -47.135 1.00 73.38 236 SER A O 1
ATOM 1926 N N . GLU A 1 237 ? -12.681 13.190 -47.530 1.00 65.56 237 GLU A N 1
ATOM 1927 C CA . GLU A 1 237 ? -13.188 12.489 -48.726 1.00 65.56 237 GLU A CA 1
ATOM 1928 C C . GLU A 1 237 ? -12.116 12.317 -49.818 1.00 65.56 237 GLU A C 1
ATOM 1930 O O . GLU A 1 237 ? -12.113 11.325 -50.550 1.00 65.56 237 GLU A O 1
ATOM 1935 N N . THR A 1 238 ? -11.177 13.260 -49.918 1.00 64.94 238 THR A N 1
ATOM 1936 C CA . THR A 1 238 ? -10.089 13.244 -50.905 1.00 64.94 238 THR A CA 1
ATOM 1937 C C . THR A 1 238 ? -9.080 12.132 -50.620 1.00 64.94 238 THR A C 1
ATOM 1939 O O . THR A 1 238 ? -8.644 11.443 -51.542 1.00 64.94 238 THR A O 1
ATOM 1942 N N . VAL A 1 239 ? -8.740 11.909 -49.346 1.00 62.91 239 VAL A N 1
ATOM 1943 C CA . VAL A 1 239 ? -7.810 10.848 -48.917 1.00 62.91 239 VAL A CA 1
ATOM 1944 C C . VAL A 1 239 ? -8.439 9.471 -49.127 1.00 62.91 239 VAL A C 1
ATOM 1946 O O . VAL A 1 239 ? -7.782 8.559 -49.631 1.00 62.91 239 VAL A O 1
ATOM 1949 N N . HIS A 1 240 ? -9.736 9.345 -48.842 1.00 60.03 240 HIS A N 1
ATOM 1950 C CA . HIS A 1 240 ? -10.494 8.115 -49.059 1.00 60.03 240 HIS A CA 1
ATOM 1951 C C . HIS A 1 240 ? -10.571 7.728 -50.551 1.00 60.03 240 HIS A C 1
ATOM 1953 O O . HIS A 1 240 ? -10.464 6.550 -50.898 1.00 60.03 240 HIS A O 1
ATOM 1959 N N . ARG A 1 241 ? -10.686 8.720 -51.450 1.00 62.59 241 ARG A N 1
ATOM 1960 C CA . ARG A 1 241 ? -10.652 8.513 -52.911 1.00 62.59 241 ARG A CA 1
ATOM 1961 C C . ARG A 1 241 ? -9.259 8.179 -53.456 1.00 62.59 241 ARG A C 1
ATOM 1963 O O . ARG A 1 241 ? -9.176 7.433 -54.426 1.00 62.59 241 ARG A O 1
ATOM 1970 N N . LEU A 1 242 ? -8.190 8.725 -52.870 1.00 62.09 242 LEU A N 1
ATOM 1971 C CA . LEU A 1 242 ? -6.809 8.546 -53.349 1.00 62.09 242 LEU A CA 1
ATOM 1972 C C . LEU A 1 242 ? -6.159 7.237 -52.891 1.00 62.09 242 LEU A C 1
ATOM 1974 O O . LEU A 1 242 ? -5.440 6.619 -53.670 1.00 62.09 242 LEU A O 1
ATOM 1978 N N . LEU A 1 243 ? -6.382 6.819 -51.642 1.00 62.56 243 LEU A N 1
ATOM 1979 C CA . LEU A 1 243 ? -5.735 5.622 -51.093 1.00 62.56 243 LEU A CA 1
ATOM 1980 C C . LEU A 1 243 ? -6.530 4.340 -51.364 1.00 62.56 243 LEU A C 1
ATOM 1982 O O . LEU A 1 243 ? -5.941 3.266 -51.408 1.00 62.56 243 LEU A O 1
ATOM 1986 N N . GLY A 1 244 ? -7.845 4.429 -51.580 1.00 62.28 244 GLY A N 1
ATOM 1987 C CA . GLY A 1 244 ? -8.721 3.257 -51.616 1.00 62.28 244 GLY A CA 1
ATOM 1988 C C . GLY A 1 244 ? -8.875 2.612 -50.228 1.00 62.28 244 GLY A C 1
ATOM 1989 O O . GLY A 1 244 ? -7.949 2.583 -49.417 1.00 62.28 244 GLY A O 1
ATOM 1990 N N . LEU A 1 245 ? -10.067 2.082 -49.937 1.00 59.31 245 LEU A N 1
ATOM 1991 C CA . LEU A 1 245 ? -10.457 1.580 -48.606 1.00 59.31 245 LEU A CA 1
ATOM 1992 C C . LEU A 1 245 ? -9.461 0.578 -47.983 1.00 59.31 245 LEU A C 1
ATOM 1994 O O . LEU A 1 245 ? -9.203 0.644 -46.783 1.00 59.31 245 LEU A O 1
ATOM 1998 N N . SER A 1 246 ? -8.867 -0.317 -48.781 1.00 57.09 246 SER A N 1
ATOM 1999 C CA . SER A 1 246 ? -7.944 -1.349 -48.282 1.00 57.09 246 SER A CA 1
ATOM 2000 C C . SER A 1 246 ? -6.577 -0.796 -47.876 1.00 57.09 246 SER A C 1
ATOM 2002 O O . SER A 1 246 ? -6.009 -1.223 -46.875 1.00 57.09 246 SER A O 1
ATOM 2004 N N . LEU A 1 247 ? -6.041 0.165 -48.632 1.00 63.66 247 LEU A N 1
ATOM 2005 C CA . LEU A 1 247 ? -4.752 0.796 -48.346 1.00 63.66 247 LEU A CA 1
ATOM 2006 C C . LEU A 1 247 ? -4.888 1.767 -47.173 1.00 63.66 247 LEU A C 1
ATOM 2008 O O . LEU A 1 247 ? -4.003 1.821 -46.324 1.00 63.66 247 LEU A O 1
ATOM 2012 N N . PHE A 1 248 ? -6.034 2.447 -47.071 1.00 63.88 248 PHE A N 1
ATOM 2013 C CA . PHE A 1 248 ? -6.386 3.243 -45.899 1.00 63.88 248 PHE A CA 1
ATOM 2014 C C . PHE A 1 248 ? -6.415 2.376 -44.629 1.00 63.88 248 PHE A C 1
ATOM 2016 O O . PHE A 1 248 ? -5.713 2.685 -43.672 1.00 63.88 248 PHE A O 1
ATOM 2023 N N . GLN A 1 249 ? -7.112 1.233 -44.638 1.00 59.00 249 GLN A N 1
ATOM 2024 C CA . GLN A 1 249 ? -7.111 0.302 -43.498 1.00 59.00 249 GLN A CA 1
ATOM 2025 C C . GLN A 1 249 ? -5.716 -0.257 -43.169 1.00 59.00 249 GLN A C 1
ATOM 2027 O O . GLN A 1 249 ? -5.379 -0.398 -41.995 1.00 59.00 249 GLN A O 1
ATOM 2032 N N . SER A 1 250 ? -4.880 -0.537 -44.174 1.00 62.72 250 SER A N 1
ATOM 2033 C CA . SER A 1 250 ? -3.517 -1.041 -43.955 1.00 62.72 250 SER A CA 1
ATOM 2034 C C . SER A 1 250 ? -2.582 0.005 -43.345 1.00 62.72 250 SER A C 1
ATOM 2036 O O . SER A 1 250 ? -1.821 -0.324 -42.439 1.00 62.72 250 SER A O 1
ATOM 2038 N N . VAL A 1 251 ? -2.649 1.261 -43.802 1.00 64.56 251 VAL A N 1
ATOM 2039 C CA . VAL A 1 251 ? -1.865 2.371 -43.230 1.00 64.56 251 VAL A CA 1
ATOM 2040 C C . VAL A 1 251 ? -2.260 2.596 -41.774 1.00 64.56 251 VAL A C 1
ATOM 2042 O O . VAL A 1 251 ? -1.383 2.724 -40.926 1.00 64.56 251 VAL A O 1
ATOM 2045 N N . VAL A 1 252 ? -3.561 2.541 -41.481 1.00 59.88 252 VAL A N 1
ATOM 2046 C CA . VAL A 1 252 ? -4.111 2.682 -40.126 1.00 59.88 252 VAL A CA 1
ATOM 2047 C C . VAL A 1 252 ? -3.686 1.522 -39.221 1.00 59.88 252 VAL A C 1
ATOM 2049 O O . VAL A 1 252 ? -3.291 1.740 -38.080 1.00 59.88 252 VAL A O 1
ATOM 2052 N N . SER A 1 253 ? -3.688 0.286 -39.725 1.00 57.56 253 SER A N 1
ATOM 2053 C CA . SER A 1 253 ? -3.178 -0.871 -38.978 1.00 57.56 253 SER A CA 1
ATOM 2054 C C . SER A 1 253 ? -1.674 -0.758 -38.693 1.00 57.56 253 SER A C 1
ATOM 2056 O O . SER A 1 253 ? -1.225 -1.113 -37.603 1.00 57.56 253 SER A O 1
ATOM 2058 N N . CYS A 1 254 ? -0.888 -0.249 -39.648 1.00 57.28 254 CYS A N 1
ATOM 2059 C CA . CYS A 1 254 ? 0.555 -0.064 -39.489 1.00 57.28 254 CYS A CA 1
ATOM 2060 C C . CYS A 1 254 ? 0.899 1.034 -38.476 1.00 57.28 254 CYS A C 1
ATOM 2062 O O . CYS A 1 254 ? 1.820 0.852 -37.681 1.00 57.28 254 CYS A O 1
ATOM 2064 N N . THR A 1 255 ? 0.171 2.155 -38.470 1.00 59.31 255 THR A N 1
ATOM 2065 C CA . THR A 1 255 ? 0.374 3.220 -37.476 1.00 59.31 255 THR A CA 1
ATOM 2066 C C . THR A 1 255 ? 0.004 2.756 -36.069 1.00 59.31 255 THR A C 1
ATOM 2068 O O . THR A 1 255 ? 0.750 3.035 -35.136 1.00 59.31 255 THR A O 1
ATOM 2071 N N . VAL A 1 256 ? -1.060 1.959 -35.914 1.00 55.16 256 VAL A N 1
ATOM 2072 C CA . VAL A 1 256 ? -1.424 1.331 -34.627 1.00 55.16 256 VAL A CA 1
ATOM 2073 C C . VAL A 1 256 ? -0.351 0.346 -34.140 1.00 55.16 256 VAL A C 1
ATOM 2075 O O . VAL A 1 256 ? -0.039 0.316 -32.955 1.00 55.16 256 VAL A O 1
ATOM 2078 N N . GLN A 1 257 ? 0.281 -0.424 -35.030 1.00 55.62 257 GLN A N 1
ATOM 2079 C CA . GLN A 1 257 ? 1.390 -1.313 -34.645 1.00 55.62 257 GLN A CA 1
ATOM 2080 C C . GLN A 1 257 ? 2.680 -0.563 -34.275 1.00 55.62 257 GLN A C 1
ATOM 2082 O O . GLN A 1 257 ? 3.439 -1.050 -33.438 1.00 55.62 257 GLN A O 1
ATOM 2087 N N . LEU A 1 258 ? 2.927 0.612 -34.860 1.00 53.81 258 LEU A N 1
ATOM 2088 C CA . LEU A 1 258 ? 4.066 1.477 -34.521 1.00 53.81 258 LEU A CA 1
ATOM 2089 C C . LEU A 1 258 ? 3.876 2.234 -33.192 1.00 53.81 258 LEU A C 1
ATOM 2091 O O . LEU A 1 258 ? 4.868 2.624 -32.579 1.00 53.81 258 LEU A O 1
ATOM 2095 N N . LEU A 1 259 ? 2.631 2.393 -32.726 1.00 54.19 259 LEU A N 1
ATOM 2096 C CA . LEU A 1 259 ? 2.271 2.992 -31.430 1.00 54.19 259 LEU A CA 1
ATOM 2097 C C . LEU A 1 259 ? 2.619 2.111 -30.218 1.00 54.19 259 LEU A C 1
ATOM 2099 O O . LEU A 1 259 ? 2.674 2.615 -29.099 1.00 54.19 259 LEU A O 1
ATOM 2103 N N . HIS A 1 260 ? 2.968 0.833 -30.409 1.00 51.22 260 HIS A N 1
ATOM 2104 C CA . HIS A 1 260 ? 3.700 0.067 -29.394 1.00 51.22 260 HIS A CA 1
ATOM 2105 C C . HIS A 1 260 ? 5.165 0.530 -29.340 1.00 51.22 260 HIS A C 1
ATOM 2107 O O . HIS A 1 260 ? 6.088 -0.217 -29.675 1.00 51.22 260 HIS A O 1
ATOM 2113 N N . LEU A 1 261 ? 5.370 1.788 -28.934 1.00 48.34 261 LEU A N 1
ATOM 2114 C CA . LEU A 1 261 ? 6.680 2.380 -28.691 1.00 48.34 261 LEU A CA 1
ATOM 2115 C C . LEU A 1 261 ? 7.519 1.404 -27.850 1.00 48.34 261 LEU A C 1
ATOM 2117 O O . LEU A 1 261 ? 7.077 0.989 -26.772 1.00 48.34 261 LEU A O 1
ATOM 2121 N N . PRO A 1 262 ? 8.725 1.009 -28.301 1.00 45.44 262 PRO A N 1
ATOM 2122 C CA . PRO A 1 262 ? 9.624 0.271 -27.438 1.00 45.44 262 PRO A CA 1
ATOM 2123 C C . PRO A 1 262 ? 9.900 1.153 -26.220 1.00 45.44 262 PRO A C 1
ATOM 2125 O O . PRO A 1 262 ? 10.354 2.290 -26.350 1.00 45.44 262 PRO A O 1
ATOM 2128 N N . LEU A 1 263 ? 9.573 0.617 -25.042 1.00 48.00 263 LEU A N 1
ATOM 2129 C CA . LEU A 1 263 ? 9.847 1.223 -23.741 1.00 48.00 263 LEU A CA 1
ATOM 2130 C C . LEU A 1 263 ? 11.251 1.841 -23.728 1.00 48.00 263 LEU A C 1
ATOM 2132 O O . LEU A 1 263 ? 12.165 1.244 -24.315 1.00 48.00 263 LEU A O 1
ATOM 2136 N N . PRO A 1 264 ? 11.472 2.962 -23.012 1.00 42.00 264 PRO A N 1
ATOM 2137 C CA . PRO A 1 264 ? 12.816 3.487 -22.862 1.00 42.00 264 PRO A CA 1
ATOM 2138 C C . PRO A 1 264 ? 13.696 2.345 -22.346 1.00 42.00 264 PRO A C 1
ATOM 2140 O O . PRO A 1 264 ? 13.268 1.611 -21.439 1.00 42.00 264 PRO A O 1
ATOM 2143 N N . PRO A 1 265 ? 14.896 2.127 -22.917 1.00 38.25 265 PRO A N 1
ATOM 2144 C CA . PRO A 1 265 ? 15.813 1.163 -22.350 1.00 38.25 265 PRO A CA 1
ATOM 2145 C C . PRO A 1 265 ? 16.025 1.608 -20.910 1.00 38.25 265 PRO A C 1
ATOM 2147 O O . PRO A 1 265 ? 16.573 2.683 -20.660 1.00 38.25 265 PRO A O 1
ATOM 2150 N N . VAL A 1 266 ? 15.532 0.811 -19.958 1.00 44.34 266 VAL A N 1
ATOM 2151 C CA . VAL A 1 266 ? 15.885 0.982 -18.555 1.00 44.34 266 VAL A CA 1
ATOM 2152 C C . VAL A 1 266 ? 17.394 0.824 -18.556 1.00 44.34 266 VAL A C 1
ATOM 2154 O O . VAL A 1 266 ? 17.898 -0.293 -18.672 1.00 44.34 266 VAL A O 1
ATOM 2157 N N . GLN A 1 267 ? 18.118 1.944 -18.535 1.00 38.09 267 GLN A N 1
ATOM 2158 C CA . GLN A 1 267 ? 19.556 1.947 -18.357 1.00 38.09 267 GLN A CA 1
ATOM 2159 C C . GLN A 1 267 ? 19.783 1.401 -16.950 1.00 38.09 267 GLN A C 1
ATOM 2161 O O . GLN A 1 267 ? 19.833 2.139 -15.970 1.00 38.09 267 GLN A O 1
ATOM 2166 N N . LEU A 1 268 ? 19.866 0.073 -16.839 1.00 34.72 268 LEU A N 1
ATOM 2167 C CA . LEU A 1 268 ? 20.562 -0.559 -15.738 1.00 34.72 268 LEU A CA 1
ATOM 2168 C C . LEU A 1 268 ? 21.951 0.087 -15.715 1.00 34.72 268 LEU A C 1
ATOM 2170 O O . LEU A 1 268 ? 22.562 0.207 -16.784 1.00 34.72 268 LEU A O 1
ATOM 2174 N N . PRO A 1 269 ? 22.421 0.575 -14.554 1.00 32.25 269 PRO A N 1
ATOM 2175 C CA . PRO A 1 269 ? 23.713 1.227 -14.475 1.00 32.25 269 PRO A CA 1
ATOM 2176 C C . PRO A 1 269 ? 24.749 0.295 -15.093 1.00 32.25 269 PRO A C 1
ATOM 2178 O O . PRO A 1 269 ? 24.852 -0.879 -14.739 1.00 32.25 269 PRO A O 1
ATOM 2181 N N . ASN A 1 270 ? 25.430 0.836 -16.097 1.00 30.78 270 ASN A N 1
ATOM 2182 C CA . ASN A 1 270 ? 26.430 0.167 -16.901 1.00 30.78 270 ASN A CA 1
ATOM 2183 C C . ASN A 1 270 ? 27.397 -0.570 -15.960 1.00 30.78 270 ASN A C 1
ATOM 2185 O O . ASN A 1 270 ? 28.108 0.083 -15.190 1.00 30.78 270 ASN A O 1
ATOM 2189 N N . ARG A 1 271 ? 27.435 -1.912 -16.008 1.00 40.53 271 ARG A N 1
ATOM 2190 C CA . ARG A 1 271 ? 28.574 -2.664 -15.471 1.00 40.53 271 ARG A CA 1
ATOM 2191 C C . ARG A 1 271 ? 29.790 -2.177 -16.245 1.00 40.53 271 ARG A C 1
ATOM 2193 O O . ARG A 1 271 ? 30.022 -2.608 -17.372 1.00 40.53 271 ARG A O 1
ATOM 2200 N N . ARG A 1 272 ? 30.561 -1.263 -15.657 1.00 35.50 272 ARG A N 1
ATOM 2201 C CA . ARG A 1 272 ? 31.935 -1.053 -16.099 1.00 35.50 272 ARG A CA 1
ATOM 2202 C C . ARG A 1 272 ? 32.684 -2.326 -15.744 1.00 35.50 272 ARG A C 1
ATOM 2204 O O . ARG A 1 272 ? 32.981 -2.578 -14.582 1.00 35.50 272 ARG A O 1
ATOM 2211 N N . ALA A 1 273 ? 32.908 -3.141 -16.765 1.00 35.03 273 ALA A N 1
ATOM 2212 C CA . ALA A 1 273 ? 34.051 -4.023 -16.801 1.00 35.03 273 ALA A CA 1
ATOM 2213 C C . ALA A 1 273 ? 35.302 -3.163 -16.592 1.00 35.03 273 ALA A C 1
ATOM 2215 O O . ALA A 1 273 ? 35.516 -2.233 -17.366 1.00 35.03 273 ALA A O 1
ATOM 2216 N N . HIS A 1 274 ? 36.035 -3.433 -15.517 1.00 33.84 274 HIS A N 1
ATOM 2217 C CA . HIS A 1 274 ? 37.494 -3.471 -15.430 1.00 33.84 274 HIS A CA 1
ATOM 2218 C C . HIS A 1 274 ? 37.872 -4.161 -14.121 1.00 33.84 274 HIS A C 1
ATOM 2220 O O . HIS A 1 274 ? 37.268 -3.812 -13.081 1.00 33.84 274 HIS A O 1
#

Radius of gyration: 26.19 Å; chains: 1; bounding box: 64×39×89 Å

pLDDT: mean 85.97, std 15.8, range [30.78, 98.56]

Organism: NCBI:txid47308

Foldseek 3Di:
DVVVVCVVPHLCVVLVVCVVVVVLLVVLVVDDPVQSDLVSQCVVCVVVVNNSVNVSNVVSVVVVLLVVVLVVLLVCVLVVPPLVVSLVVLVVSCVVVVDALLSSLVSNVVSLVVSDDADPALVRRLVVVLVSCLRCLVNLLSSQPDLSNQLSNLQVLLVVLLVRVSCLLSSQVSVVSSCVSNNHDLVSVLCCLPPSHDPRCNVSNNVSCVVVNVVSVVLVVVVVVVVVVLVVLVPDPVNCVVQPPVSNVVVVVVVVVPSPPDRDPPPPPDPPDD

Secondary structure (DSSP, 8-state):
-HHHHHHHS-HHHHHHHHHHTT-TT-GGGGS-GGG--HHHHHHHHHHTT-HHHHHHHHHHHHHHHHHHHHHHHHHHHHTT--HHHHHHHHHHHHHHHT--HHHHHHHHHHHHHHSSPPPSSHHHHHHHHHHHHHHHHHHHHHT--SHHHHHHHHHHHHHHHHHSGGGGGGHHHHHHHHHHTTSS-HHHHHHIIIII--STTHHHHHHHHHHHHHHHHHHHHHHHHHHHHHHHHHT-HHHHHHH-HHHHHHHHHHHHHHTS--------------